Protein AF-A0A8C3JYB1-F1 (afdb_monomer)

InterPro domains:
  IPR001045 Spermidine/spermine synthases [MF_00198] (22-313)
  IPR001045 Spermidine/spermine synthases [PTHR11558] (110-314)
  IPR001045 Spermidine/spermine synthases [TIGR00417] (109-307)
  IPR029063 S-adenosyl-L-methionine-dependent methyltransferase superfamily [G3DSA:3.40.50.150] (96-315)
  IPR029063 S-adenosyl-L-methionine-dependent methyltransferase superfamily [SSF53335] (107-313)
  IPR030373 Polyamine biosynthesis domain, conserved site [PS01330] (111-124)
  IPR030374 Polyamine biosynthesis domain [PS51006] (111-267)

Radius of gyration: 25.85 Å; Cα contacts (8 Å, |Δi|>4): 447; chains: 1; bounding box: 73×75×60 Å

pLDDT: mean 72.51, std 28.49, range [23.03, 98.44]

Mean predicted aligned error: 14.75 Å

Solvent-accessible surface area (backbone atoms only — not comparable to full-atom values): 19448 Å² total; per-residue (Å²): 138,87,93,81,90,89,84,78,78,79,55,50,68,27,39,61,55,37,63,50,53,56,60,52,64,58,79,80,61,62,88,85,68,70,73,76,80,82,77,91,81,86,82,89,80,90,83,86,91,85,86,89,80,90,86,84,81,92,82,81,89,81,86,86,85,89,85,89,87,88,88,87,82,90,77,87,88,84,82,81,88,76,91,78,88,83,79,92,73,91,82,79,78,79,78,76,76,79,80,72,84,63,94,81,62,89,77,68,43,26,36,37,33,31,37,43,44,47,17,40,47,51,41,50,45,66,70,37,87,59,51,61,38,32,40,33,25,21,64,51,64,64,49,36,55,51,16,52,72,77,35,48,90,28,22,55,27,75,74,41,92,41,60,47,83,42,79,36,57,45,73,65,53,37,73,78,39,63,53,65,24,43,30,41,34,39,45,61,69,68,77,53,78,92,33,38,61,73,73,37,68,71,42,53,53,35,50,60,47,19,27,27,82,67,12,36,41,36,28,66,39,52,28,72,92,80,39,46,67,60,45,41,53,49,52,47,54,44,51,78,75,24,75,29,71,50,62,34,46,51,74,37,78,89,41,75,93,31,27,40,25,30,39,35,38,24,54,30,72,82,63,54,86,58,55,65,90,67,71,61,51,72,65,53,33,57,76,69,65,54,89,70,52,47,52,65,52,52,36,52,27,53,66,59,60,69,72,54,44,53,63,60,67,82,100

Sequence (315 aa):
MGARRRSGWANGAAAARALAAEWAGRLRVPSQLRAPAPAGSGGGGGGGRGAGGRGRPGRGRDGARRGGADPGGLVPRDVPAVAGAGHVAAGGGAPAPPALPLPGDTRLPQVLIIGGGDGGVLREVVKHPTVESVVQCEIDEDVIQVSKKYLPGMAVGYSSAKLTLHVGDGFEFMKQNQEAFDVIITDSSDPMGPAESLFKESYYQLMKTALREDGILCCQGECQWLHLDLIKEMRQFCKSLFPVVEYAYCTIPTYPSGQIGFMLCSKNPNTNFREPVQQLSQQQVEERSLKYYNSDIHRAAFILPEFARKALSDV

Structure (mmCIF, N/CA/C/O backbone):
data_AF-A0A8C3JYB1-F1
#
_entry.id   AF-A0A8C3JYB1-F1
#
loop_
_atom_site.group_PDB
_atom_site.id
_atom_site.type_symbol
_atom_site.label_atom_id
_atom_site.label_alt_id
_atom_site.label_comp_id
_atom_site.label_asym_id
_atom_site.label_entity_id
_atom_site.label_seq_id
_atom_site.pdbx_PDB_ins_code
_atom_site.Cartn_x
_atom_site.Cartn_y
_atom_site.Cartn_z
_atom_site.occupancy
_atom_site.B_iso_or_equiv
_atom_site.auth_seq_id
_atom_site.auth_comp_id
_atom_site.auth_asym_id
_atom_site.auth_atom_id
_atom_site.pdbx_PDB_model_num
ATOM 1 N N . MET A 1 1 ? 23.221 30.552 -10.877 1.00 33.62 1 MET A N 1
ATOM 2 C CA . MET A 1 1 ? 22.170 29.693 -11.475 1.00 33.62 1 MET A CA 1
ATOM 3 C C . MET A 1 1 ? 22.493 28.244 -11.136 1.00 33.62 1 MET A C 1
ATOM 5 O O . MET A 1 1 ? 23.623 27.856 -11.379 1.00 33.62 1 MET A O 1
ATOM 9 N N . GLY A 1 2 ? 21.551 27.469 -10.579 1.00 33.69 2 GLY A N 1
ATOM 10 C CA . GLY A 1 2 ? 21.681 26.000 -10.555 1.00 33.69 2 GLY A CA 1
ATOM 11 C C . GLY A 1 2 ? 21.628 25.265 -9.209 1.00 33.69 2 GLY A C 1
ATOM 12 O O . GLY A 1 2 ? 22.283 24.244 -9.081 1.00 33.69 2 GLY A O 1
ATOM 13 N N . ALA A 1 3 ? 20.831 25.711 -8.231 1.00 26.66 3 ALA A N 1
ATOM 14 C CA . ALA A 1 3 ? 20.466 24.903 -7.054 1.00 26.66 3 ALA A CA 1
ATOM 15 C C . ALA A 1 3 ? 18.938 24.729 -6.963 1.00 26.66 3 ALA A C 1
ATOM 17 O O . ALA A 1 3 ? 18.294 25.106 -5.993 1.00 26.66 3 ALA A O 1
ATOM 18 N N . ARG A 1 4 ? 18.324 24.221 -8.035 1.00 32.06 4 ARG A N 1
ATOM 19 C CA . ARG A 1 4 ? 16.938 23.727 -8.049 1.00 32.06 4 ARG A CA 1
ATOM 20 C C . ARG A 1 4 ? 16.893 22.589 -9.058 1.00 32.06 4 ARG A C 1
ATOM 22 O O . ARG A 1 4 ? 17.103 22.873 -10.230 1.00 32.06 4 ARG A O 1
ATOM 29 N N . ARG A 1 5 ? 16.671 21.351 -8.591 1.00 33.19 5 ARG A N 1
ATOM 30 C CA . ARG A 1 5 ? 16.216 20.135 -9.323 1.00 33.19 5 ARG A CA 1
ATOM 31 C C . ARG A 1 5 ? 16.891 18.855 -8.791 1.00 33.19 5 ARG A C 1
ATOM 33 O O . ARG A 1 5 ? 17.545 18.176 -9.562 1.00 33.19 5 ARG A O 1
ATOM 40 N N . ARG A 1 6 ? 16.733 18.479 -7.513 1.00 31.38 6 ARG A N 1
ATOM 41 C CA . ARG A 1 6 ? 17.000 17.089 -7.049 1.00 31.38 6 ARG A CA 1
ATOM 42 C C . ARG A 1 6 ? 16.152 16.694 -5.825 1.00 31.38 6 ARG A C 1
ATOM 44 O O . ARG A 1 6 ? 16.690 16.313 -4.801 1.00 31.38 6 ARG A O 1
ATOM 51 N N . SER A 1 7 ? 14.824 16.793 -5.913 1.00 28.91 7 SER A N 1
ATOM 52 C CA . SER A 1 7 ? 13.911 16.256 -4.874 1.00 28.91 7 SER A CA 1
ATOM 53 C C . SER A 1 7 ? 12.656 15.574 -5.446 1.00 28.91 7 SER A C 1
ATOM 55 O O . SER A 1 7 ? 11.641 15.435 -4.773 1.00 28.91 7 SER A O 1
ATOM 57 N N . GLY A 1 8 ? 12.692 15.159 -6.717 1.00 28.30 8 GLY A N 1
ATOM 58 C CA . GLY A 1 8 ? 11.519 14.626 -7.424 1.00 28.30 8 GLY A CA 1
ATOM 59 C C . GLY A 1 8 ? 11.294 13.112 -7.346 1.00 28.30 8 GLY A C 1
ATOM 60 O O . GLY A 1 8 ? 10.246 12.664 -7.796 1.00 28.30 8 GLY A O 1
ATOM 61 N N . TRP A 1 9 ? 12.239 12.331 -6.819 1.00 33.62 9 TRP A N 1
ATOM 62 C CA . TRP A 1 9 ? 12.396 10.930 -7.247 1.00 33.62 9 TRP A CA 1
ATOM 63 C C . TRP A 1 9 ? 11.933 9.872 -6.235 1.00 33.62 9 TRP A C 1
ATOM 65 O O . TRP A 1 9 ? 11.750 8.726 -6.617 1.00 33.62 9 TRP A O 1
ATOM 75 N N . ALA A 1 10 ? 11.616 10.259 -4.997 1.00 31.61 10 ALA A N 1
ATOM 76 C CA . ALA A 1 10 ? 11.035 9.361 -3.992 1.00 31.61 10 ALA A CA 1
ATOM 77 C C . ALA A 1 10 ? 9.484 9.364 -3.979 1.00 31.61 10 ALA A C 1
ATOM 79 O O . ALA A 1 10 ? 8.847 8.747 -3.136 1.00 31.61 10 ALA A O 1
ATOM 80 N N . ASN A 1 11 ? 8.841 10.055 -4.932 1.00 39.56 11 ASN A N 1
ATOM 81 C CA . ASN A 1 11 ? 7.384 10.248 -4.952 1.00 39.56 11 ASN A CA 1
ATOM 82 C C . ASN A 1 11 ? 6.586 9.136 -5.668 1.00 39.56 11 ASN A C 1
ATOM 84 O O . ASN A 1 11 ? 5.360 9.154 -5.596 1.00 39.56 11 ASN A O 1
ATOM 88 N N . GLY A 1 12 ? 7.240 8.200 -6.367 1.00 32.38 12 GLY A N 1
ATOM 89 C CA . GLY A 1 12 ? 6.559 7.180 -7.182 1.00 32.38 12 GLY A CA 1
ATOM 90 C C . GLY A 1 12 ? 5.905 6.058 -6.366 1.00 32.38 12 GLY A C 1
ATOM 91 O O . GLY A 1 12 ? 4.750 5.718 -6.611 1.00 32.38 12 GLY A O 1
ATOM 92 N N . ALA A 1 13 ? 6.601 5.538 -5.347 1.00 38.00 13 ALA A N 1
ATOM 93 C CA . ALA A 1 13 ? 6.085 4.457 -4.499 1.00 38.00 13 ALA A CA 1
ATOM 94 C C . ALA A 1 13 ? 4.906 4.928 -3.626 1.00 38.00 13 ALA A C 1
ATOM 96 O O . ALA A 1 13 ? 3.906 4.228 -3.494 1.00 38.00 13 ALA A O 1
ATOM 97 N N . ALA A 1 14 ? 4.956 6.169 -3.129 1.00 39.38 14 ALA A N 1
ATOM 98 C CA . ALA A 1 14 ? 3.857 6.785 -2.384 1.00 39.38 14 ALA A CA 1
ATOM 99 C C . ALA A 1 14 ? 2.587 6.988 -3.240 1.00 39.38 14 ALA A C 1
ATOM 101 O O . ALA A 1 14 ? 1.476 6.843 -2.740 1.00 39.38 14 ALA A O 1
ATOM 102 N N . ALA A 1 15 ? 2.738 7.269 -4.541 1.00 38.09 15 ALA A N 1
ATOM 103 C CA . ALA A 1 15 ? 1.618 7.474 -5.462 1.00 38.09 15 ALA A CA 1
ATOM 104 C C . ALA A 1 15 ? 0.884 6.167 -5.813 1.00 38.09 15 ALA A C 1
ATOM 106 O O . ALA A 1 15 ? -0.331 6.171 -5.970 1.00 38.09 15 ALA A O 1
ATOM 107 N N . ALA A 1 16 ? 1.600 5.044 -5.890 1.00 38.25 16 ALA A N 1
ATOM 108 C CA . ALA A 1 16 ? 0.972 3.731 -6.001 1.00 38.25 16 ALA A CA 1
ATOM 109 C C . ALA A 1 16 ? 0.408 3.252 -4.651 1.00 38.25 16 ALA A C 1
ATOM 111 O O . ALA A 1 16 ? -0.590 2.558 -4.611 1.00 38.25 16 ALA A O 1
ATOM 112 N N . ARG A 1 17 ? 0.942 3.695 -3.512 1.00 50.38 17 ARG A N 1
ATOM 113 C CA . ARG A 1 17 ? 0.339 3.408 -2.194 1.00 50.38 17 ARG A CA 1
ATOM 114 C C . ARG A 1 17 ? -0.918 4.243 -1.919 1.00 50.38 17 ARG A C 1
ATOM 116 O O . ARG A 1 17 ? -1.812 3.790 -1.207 1.00 50.38 17 ARG A O 1
ATOM 123 N N . ALA A 1 18 ? -1.067 5.388 -2.593 1.00 42.59 18 ALA A N 1
ATOM 124 C CA . ALA A 1 18 ? -2.336 6.111 -2.691 1.00 42.59 18 ALA A CA 1
ATOM 125 C C . ALA A 1 18 ? -3.447 5.290 -3.386 1.00 42.59 18 ALA A C 1
ATOM 127 O O . ALA A 1 18 ? -4.621 5.570 -3.141 1.00 42.59 18 ALA A O 1
ATOM 128 N N . LEU A 1 19 ? -3.100 4.221 -4.137 1.00 48.47 19 LEU A N 1
ATOM 129 C CA . LEU A 1 19 ? -4.065 3.236 -4.655 1.00 48.47 19 LEU A CA 1
ATOM 130 C C . LEU A 1 19 ? -4.937 2.665 -3.542 1.00 48.47 19 LEU A C 1
ATOM 132 O O . LEU A 1 19 ? -6.090 2.373 -3.810 1.00 48.47 19 LEU A O 1
ATOM 136 N N . ALA A 1 20 ? -4.411 2.504 -2.322 1.00 44.16 20 ALA A N 1
ATOM 137 C CA . ALA A 1 20 ? -5.160 1.986 -1.179 1.00 44.16 20 ALA A CA 1
ATOM 138 C C . ALA A 1 20 ? -5.981 3.080 -0.477 1.00 44.16 20 ALA A C 1
ATOM 140 O O . ALA A 1 20 ? -7.116 2.853 -0.064 1.00 44.16 20 ALA A O 1
ATOM 141 N N . ALA A 1 21 ? -5.441 4.299 -0.392 1.00 42.91 21 ALA A N 1
ATOM 142 C CA . ALA A 1 21 ? -6.103 5.425 0.267 1.00 42.91 21 ALA A CA 1
ATOM 143 C C . ALA A 1 21 ? -7.370 5.902 -0.472 1.00 42.91 21 ALA A C 1
ATOM 145 O O . ALA A 1 21 ? -8.292 6.420 0.161 1.00 42.91 21 ALA A O 1
ATOM 146 N N . GLU A 1 22 ? -7.468 5.708 -1.793 1.00 51.66 22 GLU A N 1
ATOM 147 C CA . GLU A 1 22 ? -8.699 6.020 -2.537 1.00 51.66 22 GLU A CA 1
ATOM 148 C C . GLU A 1 22 ? -9.902 5.153 -2.141 1.00 51.66 22 GLU A C 1
ATOM 150 O O . GLU A 1 22 ? -11.039 5.627 -2.186 1.00 51.66 22 GLU A O 1
ATOM 155 N N . TRP A 1 23 ? -9.690 3.925 -1.662 1.00 52.12 23 TRP A N 1
ATOM 156 C CA . TRP A 1 23 ? -10.792 3.030 -1.284 1.00 52.12 23 TRP A CA 1
ATOM 157 C C . TRP A 1 23 ? -11.419 3.375 0.066 1.00 52.12 23 TRP A C 1
ATOM 159 O O . TRP A 1 23 ? -12.590 3.060 0.287 1.00 52.12 23 TRP A O 1
ATOM 169 N N . ALA A 1 24 ? -10.711 4.119 0.925 1.00 39.97 24 ALA A N 1
ATOM 170 C CA . ALA A 1 24 ? -11.279 4.659 2.161 1.00 39.97 24 ALA A CA 1
ATOM 171 C C . ALA A 1 24 ? -12.471 5.608 1.898 1.00 39.97 24 ALA A C 1
A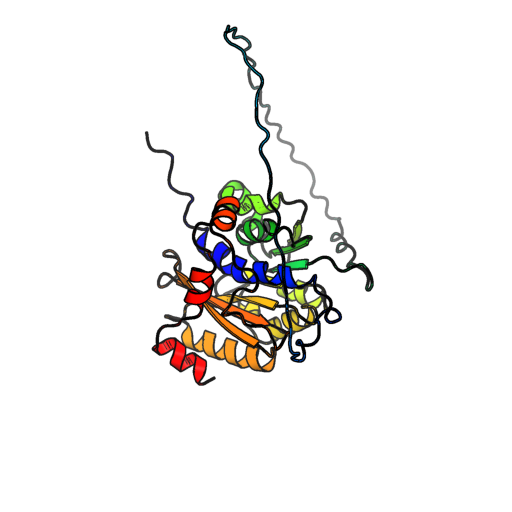TOM 173 O O . ALA A 1 24 ? -13.306 5.830 2.772 1.00 39.97 24 ALA A O 1
ATOM 174 N N . GLY A 1 25 ? -12.609 6.151 0.682 1.00 41.00 25 GLY A N 1
ATOM 175 C CA . GLY A 1 25 ? -13.746 6.997 0.307 1.00 41.00 25 GLY A CA 1
ATOM 176 C C . GLY A 1 25 ? -15.109 6.287 0.299 1.00 41.00 25 GLY A C 1
ATOM 177 O O . GLY A 1 25 ? -16.140 6.956 0.329 1.00 41.00 25 GLY A O 1
ATOM 178 N N . ARG A 1 26 ? -15.145 4.944 0.293 1.00 47.53 26 ARG A N 1
ATOM 179 C CA . ARG A 1 26 ? -16.388 4.149 0.214 1.00 47.53 26 ARG A CA 1
ATOM 180 C C . ARG A 1 26 ? -17.052 3.852 1.558 1.00 47.53 26 ARG A C 1
ATOM 182 O O . ARG A 1 26 ? -18.218 3.469 1.582 1.00 47.53 26 ARG A O 1
ATOM 189 N N . LEU A 1 27 ? -16.352 4.073 2.667 1.00 43.97 27 LEU A N 1
ATOM 190 C CA . LEU A 1 27 ? -16.782 3.654 4.010 1.00 43.97 27 LEU A CA 1
ATOM 191 C C . LEU A 1 27 ? -17.945 4.478 4.579 1.00 43.97 27 LEU A C 1
ATOM 193 O O . LEU A 1 27 ? -18.432 4.205 5.670 1.00 43.97 27 LEU A O 1
ATOM 197 N N . ARG A 1 28 ? -18.413 5.487 3.835 1.00 40.53 28 ARG A N 1
ATOM 198 C CA . ARG A 1 28 ? -19.562 6.324 4.200 1.00 40.53 28 ARG A CA 1
ATOM 199 C C . ARG A 1 28 ? -20.889 5.890 3.583 1.00 40.53 28 ARG A C 1
ATOM 201 O O . ARG A 1 28 ? -21.876 6.585 3.800 1.00 40.53 28 ARG A O 1
ATOM 208 N N . VAL A 1 29 ? -20.955 4.790 2.829 1.00 35.00 29 VAL A N 1
ATOM 209 C CA . VAL A 1 29 ? -22.245 4.280 2.340 1.00 35.00 29 VAL A CA 1
ATOM 210 C C . VAL A 1 29 ? -22.641 3.064 3.177 1.00 35.00 29 VAL A C 1
ATOM 212 O O . VAL A 1 29 ? -22.102 1.983 2.943 1.00 35.00 29 VAL A O 1
ATOM 215 N N . PRO A 1 30 ? -23.571 3.206 4.144 1.00 33.66 30 PRO A N 1
ATOM 216 C CA . PRO A 1 30 ? -24.160 2.063 4.822 1.00 33.66 30 PRO A CA 1
ATOM 217 C C . PRO A 1 30 ? -24.662 1.061 3.784 1.00 33.66 30 PRO A C 1
ATOM 219 O O . PRO A 1 30 ? -25.329 1.443 2.816 1.00 33.66 30 PRO A O 1
ATOM 222 N N . SER A 1 31 ? -24.413 -0.225 4.019 1.00 40.75 31 SER A N 1
ATOM 223 C CA . SER A 1 31 ? -24.968 -1.340 3.239 1.00 40.75 31 SER A CA 1
ATOM 224 C C . SER A 1 31 ? -26.498 -1.270 3.075 1.00 40.75 31 SER A C 1
ATOM 226 O O . SER A 1 31 ? -27.054 -1.884 2.169 1.00 40.75 31 SER A O 1
ATOM 228 N N . GLN A 1 32 ? -27.173 -0.455 3.892 1.00 34.59 32 GLN A N 1
ATOM 229 C CA . GLN A 1 32 ? -28.617 -0.227 3.900 1.00 34.59 32 GLN A CA 1
ATOM 230 C C . GLN A 1 32 ? -29.135 0.811 2.882 1.00 34.59 32 GLN A C 1
ATOM 232 O O . GLN A 1 32 ? -30.346 0.947 2.745 1.00 34.59 32 GLN A O 1
ATOM 237 N N . LEU A 1 33 ? -28.273 1.532 2.149 1.00 34.41 33 LEU A N 1
ATOM 238 C CA . LEU A 1 33 ? -28.698 2.563 1.177 1.00 34.41 33 LEU A CA 1
ATOM 239 C C . LEU A 1 33 ? -28.485 2.189 -0.300 1.00 34.41 33 LEU A C 1
ATOM 241 O O . LEU A 1 33 ? -28.613 3.042 -1.181 1.00 34.41 33 LEU A O 1
ATOM 245 N N . ARG A 1 34 ? -28.218 0.915 -0.623 1.00 38.59 34 ARG A N 1
ATOM 246 C CA . ARG A 1 34 ? -28.327 0.455 -2.016 1.00 38.59 34 ARG A CA 1
ATOM 247 C C . ARG A 1 34 ? -29.803 0.413 -2.410 1.00 38.59 34 ARG A C 1
ATOM 249 O O . ARG A 1 34 ? -30.522 -0.508 -2.034 1.00 38.59 34 ARG A O 1
ATOM 256 N N . ALA A 1 35 ? -30.245 1.413 -3.172 1.00 31.77 35 ALA A N 1
ATOM 257 C CA . ALA A 1 35 ? -31.538 1.370 -3.842 1.00 31.77 35 ALA A CA 1
ATOM 258 C C . ALA A 1 35 ? -31.640 0.072 -4.672 1.00 31.77 35 ALA A C 1
ATOM 260 O O . ALA A 1 35 ? -30.672 -0.274 -5.363 1.00 31.77 35 ALA A O 1
ATOM 261 N N . PRO A 1 36 ? -32.768 -0.660 -4.623 1.00 33.69 36 PRO A N 1
ATOM 262 C CA . PRO A 1 36 ? -32.979 -1.775 -5.532 1.00 33.69 36 PRO A CA 1
ATOM 263 C C . PRO A 1 36 ? -32.955 -1.254 -6.974 1.00 33.69 36 PRO A C 1
ATOM 265 O O . PRO A 1 36 ? -33.388 -0.133 -7.250 1.00 33.69 36 PRO A O 1
ATOM 268 N N . ALA A 1 37 ? -32.414 -2.065 -7.887 1.00 36.62 37 ALA A N 1
ATOM 269 C CA . ALA A 1 37 ? -32.395 -1.763 -9.315 1.00 36.62 37 ALA A CA 1
ATOM 270 C C . ALA A 1 37 ? -33.798 -1.330 -9.787 1.00 36.62 37 ALA A C 1
ATOM 272 O O . ALA A 1 37 ? -34.783 -1.959 -9.385 1.00 36.62 37 ALA A O 1
ATOM 273 N N . PRO A 1 38 ? -33.929 -0.274 -10.613 1.00 33.22 38 PRO A N 1
ATOM 274 C CA . PRO A 1 38 ? -35.240 0.177 -11.040 1.00 33.22 38 PRO A CA 1
ATOM 275 C C . PRO A 1 38 ? -35.899 -0.899 -11.907 1.00 33.22 38 PRO A C 1
ATOM 277 O O . PRO A 1 38 ? -35.394 -1.275 -12.966 1.00 33.22 38 PRO A O 1
ATOM 280 N N . ALA A 1 39 ? -37.047 -1.382 -11.434 1.00 34.91 39 ALA A N 1
ATOM 281 C CA . ALA A 1 39 ? -37.995 -2.127 -12.239 1.00 34.91 39 ALA A CA 1
ATOM 282 C C . ALA A 1 39 ? -38.504 -1.224 -13.373 1.00 34.91 39 ALA A C 1
ATOM 284 O O . ALA A 1 39 ? -38.865 -0.065 -13.156 1.00 34.91 39 ALA A O 1
ATOM 285 N N . GLY A 1 40 ? -38.507 -1.759 -14.592 1.00 35.91 40 GLY A N 1
ATOM 286 C CA . GLY A 1 40 ? -38.967 -1.051 -15.777 1.00 35.91 40 GLY A CA 1
ATOM 287 C C . GLY A 1 40 ? -40.433 -0.621 -15.687 1.00 35.91 40 GLY A C 1
ATOM 288 O O . GLY A 1 40 ? -41.316 -1.408 -15.361 1.00 35.91 40 GLY A O 1
ATOM 289 N N . SER A 1 41 ? -40.680 0.633 -16.044 1.00 32.81 41 SER A N 1
ATOM 290 C CA . SER A 1 41 ? -41.947 1.177 -16.548 1.00 32.81 41 SER A CA 1
ATOM 291 C C . SER A 1 41 ? -41.556 2.422 -17.365 1.00 32.81 41 SER A C 1
ATOM 293 O O . SER A 1 41 ? -40.628 3.129 -16.996 1.00 32.81 41 SER A O 1
ATOM 295 N N . GLY A 1 42 ? -42.068 2.726 -18.553 1.00 28.80 42 GLY A N 1
ATOM 296 C CA . GLY A 1 42 ? -43.361 2.393 -19.124 1.00 28.80 42 GLY A CA 1
ATOM 297 C C . GLY A 1 42 ? -44.191 3.674 -19.262 1.00 28.80 42 GLY A C 1
ATOM 298 O O . GLY A 1 42 ? -45.052 3.907 -18.433 1.00 28.80 42 GLY A O 1
ATOM 299 N N . GLY A 1 43 ? -43.941 4.461 -20.320 1.00 28.38 43 GLY A N 1
ATOM 300 C CA . GLY A 1 43 ? -44.966 5.258 -21.020 1.00 28.38 43 GLY A CA 1
ATOM 301 C C . G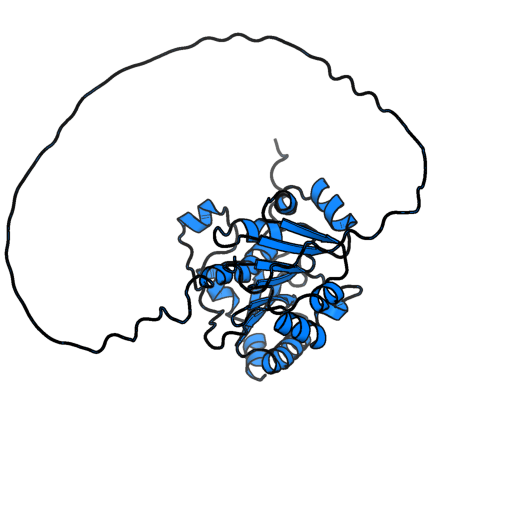LY A 1 43 ? -45.266 6.715 -20.603 1.00 28.38 43 GLY A C 1
ATOM 302 O O . GLY A 1 43 ? -45.638 6.980 -19.470 1.00 28.38 43 GLY A O 1
ATOM 303 N N . GLY A 1 44 ? -45.257 7.600 -21.621 1.00 28.70 44 GLY A N 1
ATOM 304 C CA . GLY A 1 44 ? -46.087 8.820 -21.774 1.00 28.70 44 GLY A CA 1
ATOM 305 C C . GLY A 1 44 ? -45.646 10.068 -20.990 1.00 28.70 44 GLY A C 1
ATOM 306 O O . GLY A 1 44 ? -45.277 9.970 -19.836 1.00 28.70 44 GLY A O 1
ATOM 307 N N . GLY A 1 45 ? -45.659 11.306 -21.493 1.00 27.95 45 GLY A N 1
ATOM 308 C CA . GLY A 1 45 ? -46.172 11.909 -22.726 1.00 27.95 45 GLY A CA 1
ATOM 309 C C . GLY A 1 45 ? -46.538 13.386 -22.450 1.00 27.95 45 GLY A C 1
ATOM 310 O O . GLY A 1 45 ? -47.171 13.657 -21.438 1.00 27.95 45 GLY A O 1
ATOM 311 N N . GLY A 1 46 ? -46.174 14.311 -23.357 1.00 28.89 46 GLY A N 1
ATOM 312 C CA . GLY A 1 46 ? -46.641 15.721 -23.434 1.00 28.89 46 GLY A CA 1
ATOM 313 C C . GLY A 1 46 ? -46.032 16.705 -22.412 1.00 28.89 46 GLY A C 1
ATOM 314 O O . GLY A 1 46 ? -45.748 16.329 -21.290 1.00 28.89 46 GLY A O 1
ATOM 315 N N . GLY A 1 47 ? -45.780 17.993 -22.670 1.00 28.16 47 GLY A N 1
ATOM 316 C CA . GLY A 1 47 ? -46.049 18.911 -23.783 1.00 28.16 47 GLY A CA 1
ATOM 317 C C . GLY A 1 47 ? -46.034 20.370 -23.254 1.00 28.16 47 GLY A C 1
ATOM 318 O O . GLY A 1 47 ? -46.438 20.595 -22.121 1.00 28.16 47 GLY A O 1
ATOM 319 N N . GLY A 1 48 ? -45.612 21.353 -24.072 1.00 29.75 48 GLY A N 1
ATOM 320 C CA . GLY A 1 48 ? -45.826 22.815 -23.870 1.00 29.75 48 GLY A CA 1
ATOM 321 C C . GLY A 1 48 ? -44.675 23.581 -23.179 1.00 29.75 48 GLY A C 1
ATOM 322 O O . GLY A 1 48 ? -44.341 23.281 -22.046 1.00 29.75 48 GLY A O 1
ATOM 323 N N . ARG A 1 49 ? -43.884 24.438 -23.856 1.00 30.47 49 ARG A N 1
ATOM 324 C CA . ARG A 1 49 ? -44.092 25.822 -24.387 1.00 30.47 49 ARG A CA 1
ATOM 325 C C . ARG A 1 49 ? -44.022 26.966 -23.346 1.00 30.47 49 ARG A C 1
ATOM 327 O O . ARG A 1 49 ? -44.778 26.971 -22.389 1.00 30.47 49 ARG A O 1
ATOM 334 N N . GLY A 1 50 ? -43.222 27.996 -23.679 1.00 30.98 50 GLY A N 1
ATOM 335 C CA . GLY A 1 50 ? -43.229 29.377 -23.134 1.00 30.98 50 GLY A CA 1
ATOM 336 C C . GLY A 1 50 ? -41.856 29.790 -22.566 1.00 30.98 50 GLY A C 1
ATOM 337 O O . GLY A 1 50 ? -41.450 29.228 -21.564 1.00 30.98 50 GLY A O 1
ATOM 338 N N . ALA A 1 51 ? -40.968 30.559 -23.215 1.00 30.69 51 ALA A N 1
ATOM 339 C CA . ALA A 1 51 ? -40.996 31.926 -23.776 1.00 30.69 51 ALA A CA 1
ATOM 340 C C . ALA A 1 51 ? -40.770 33.065 -22.747 1.00 30.69 51 ALA A C 1
ATOM 342 O O . ALA A 1 51 ? -41.568 33.249 -21.840 1.00 30.69 51 ALA A O 1
ATOM 343 N N . GLY A 1 52 ? -39.733 33.886 -23.007 1.00 29.61 52 GLY A N 1
ATOM 344 C CA . GLY A 1 52 ? -39.492 35.232 -22.441 1.00 29.61 52 GLY A CA 1
ATOM 345 C C . GLY A 1 52 ? -38.665 35.258 -21.144 1.00 29.61 52 GLY A C 1
ATOM 346 O O . GLY A 1 52 ? -38.850 34.421 -20.284 1.00 29.61 52 GLY A O 1
ATOM 347 N N . GLY A 1 53 ? -37.722 36.168 -20.893 1.00 30.33 53 GLY A N 1
ATOM 348 C CA . GLY A 1 53 ? -37.266 37.353 -21.605 1.00 30.33 53 GLY A CA 1
ATOM 349 C C . GLY A 1 53 ? -36.215 38.096 -20.754 1.00 30.33 53 GLY A C 1
ATOM 350 O O . GLY A 1 53 ? -36.324 38.160 -19.539 1.00 30.33 53 GLY A O 1
ATOM 351 N N . ARG A 1 54 ? -35.181 38.587 -21.447 1.00 32.09 54 ARG A N 1
ATOM 352 C CA . ARG A 1 54 ? -34.226 39.693 -21.194 1.00 32.09 54 ARG A CA 1
ATOM 353 C C . ARG A 1 54 ? -34.153 40.362 -19.803 1.00 32.09 54 ARG A C 1
ATOM 355 O O . ARG A 1 54 ? -35.137 40.886 -19.303 1.00 32.09 54 ARG A O 1
ATOM 362 N N . GLY A 1 55 ? -32.914 40.582 -19.342 1.00 30.45 55 GLY A N 1
ATOM 363 C CA . GLY A 1 55 ? -32.583 41.611 -18.344 1.00 30.45 55 GLY A CA 1
ATOM 364 C C . GLY A 1 55 ? -31.094 41.678 -17.963 1.00 30.45 55 GLY A C 1
ATOM 365 O O . GLY A 1 55 ? -30.661 41.049 -17.010 1.00 30.45 55 GLY A O 1
ATOM 366 N N . ARG A 1 56 ? -30.305 42.459 -18.706 1.00 32.34 56 ARG A N 1
ATOM 367 C CA . ARG A 1 56 ? -29.060 43.146 -18.269 1.00 32.34 56 ARG A CA 1
ATOM 368 C C . ARG A 1 56 ? -29.386 44.665 -18.259 1.00 32.34 56 ARG A C 1
ATOM 370 O O . ARG A 1 56 ? -30.424 44.987 -18.841 1.00 32.34 56 ARG A O 1
ATOM 377 N N . PRO A 1 57 ? -28.547 45.620 -17.778 1.00 45.84 57 PRO A N 1
ATOM 378 C CA . PRO A 1 57 ? -27.164 45.525 -17.269 1.00 45.84 57 PRO A CA 1
ATOM 379 C C . PRO A 1 57 ? -26.833 46.399 -16.019 1.00 45.84 57 PRO A C 1
ATOM 381 O O . PRO A 1 57 ? -27.552 47.320 -15.664 1.00 45.84 57 PRO A O 1
ATOM 384 N N . GLY A 1 58 ? -25.635 46.180 -15.458 1.00 30.47 58 GLY A N 1
ATOM 385 C CA . GLY A 1 58 ? -24.582 47.210 -15.351 1.00 30.47 58 GLY A CA 1
ATOM 386 C C . GLY A 1 58 ? -24.594 48.247 -14.211 1.00 30.47 58 GLY A C 1
ATOM 387 O O . GLY A 1 58 ? -25.546 48.994 -14.039 1.00 30.47 58 GLY A O 1
ATOM 388 N N . ARG A 1 59 ? -23.436 48.363 -13.543 1.00 34.88 59 ARG A N 1
ATOM 389 C CA . ARG A 1 59 ? -22.734 49.566 -13.013 1.00 34.88 59 ARG A CA 1
ATOM 390 C C . ARG A 1 59 ? -21.366 49.044 -12.527 1.00 34.88 59 ARG A C 1
ATOM 392 O O . ARG A 1 59 ? -21.339 47.998 -11.895 1.00 34.88 59 ARG A O 1
ATOM 399 N N . GLY A 1 60 ? -20.207 49.517 -12.992 1.00 31.33 60 GLY A N 1
ATOM 400 C CA . GLY A 1 60 ? -19.596 50.849 -12.821 1.00 31.33 60 GLY A CA 1
ATOM 401 C C . GLY A 1 60 ? -18.397 50.664 -11.864 1.00 31.33 60 GLY A C 1
ATOM 402 O O . GLY A 1 60 ? -18.622 50.153 -10.778 1.00 31.33 60 GLY A O 1
ATOM 403 N N . ARG A 1 61 ? -17.134 50.748 -12.334 1.00 32.31 61 ARG A N 1
ATOM 404 C CA . ARG A 1 61 ? -16.215 51.923 -12.234 1.00 32.31 61 ARG A CA 1
ATOM 405 C C . ARG A 1 61 ? -15.861 52.269 -10.770 1.00 32.31 61 ARG A C 1
ATOM 407 O O . ARG A 1 61 ? -16.757 52.273 -9.947 1.00 32.31 61 ARG A O 1
ATOM 414 N N . ASP A 1 62 ? -14.637 52.541 -10.315 1.00 33.03 62 ASP A N 1
ATOM 415 C CA . ASP A 1 62 ? -13.368 53.049 -10.868 1.00 33.03 62 ASP A CA 1
ATOM 416 C C . ASP A 1 62 ? -12.201 52.560 -9.961 1.00 33.03 62 ASP A C 1
ATOM 418 O O . ASP A 1 62 ? -12.444 52.072 -8.863 1.00 33.03 62 ASP A O 1
ATOM 422 N N . GLY A 1 63 ? -10.936 52.512 -10.403 1.00 30.45 63 GLY A N 1
ATOM 423 C CA . GLY A 1 63 ? -9.945 53.597 -10.225 1.00 30.45 63 GLY A CA 1
ATOM 424 C C . GLY A 1 63 ? -9.016 53.305 -9.022 1.00 30.45 63 GLY A C 1
ATOM 425 O O . GLY A 1 63 ? -9.478 53.247 -7.898 1.00 30.45 63 GLY A O 1
ATOM 426 N N . ALA A 1 64 ? -7.749 52.908 -9.181 1.00 31.06 64 ALA A N 1
ATOM 427 C CA . ALA A 1 64 ? -6.559 53.695 -9.540 1.00 31.06 64 ALA A CA 1
ATOM 428 C C . ALA A 1 64 ? -5.611 53.982 -8.339 1.00 31.06 64 ALA A C 1
ATOM 430 O O . ALA A 1 64 ? -5.942 54.748 -7.450 1.00 31.06 64 ALA A O 1
ATOM 431 N N . ARG A 1 65 ? -4.366 53.486 -8.486 1.00 30.67 65 ARG A N 1
ATOM 432 C CA . ARG A 1 65 ? -3.055 54.142 -8.224 1.00 30.67 65 ARG A CA 1
ATOM 433 C C . ARG A 1 65 ? -2.437 54.260 -6.809 1.00 30.67 65 ARG A C 1
ATOM 435 O O . ARG A 1 65 ? -2.969 54.946 -5.957 1.00 30.67 65 ARG A O 1
ATOM 442 N N . ARG A 1 66 ? -1.145 53.843 -6.800 1.00 30.42 66 ARG A N 1
ATOM 443 C CA . ARG A 1 66 ? 0.079 54.405 -6.146 1.00 30.42 66 ARG A CA 1
ATOM 444 C C . ARG A 1 66 ? 0.110 54.339 -4.608 1.00 30.42 66 ARG A C 1
ATOM 446 O O . ARG A 1 66 ? -0.903 54.549 -3.980 1.00 30.42 66 ARG A O 1
ATOM 453 N N . GLY A 1 67 ? 1.216 54.100 -3.907 1.00 27.50 67 GLY A N 1
ATOM 454 C CA . GLY A 1 67 ? 2.655 53.999 -4.175 1.00 27.50 67 GLY A CA 1
ATOM 455 C C . GLY A 1 67 ? 3.387 54.288 -2.843 1.00 27.50 67 GLY A C 1
ATOM 456 O O . GLY A 1 67 ? 2.756 54.805 -1.928 1.00 27.50 67 GLY A O 1
ATOM 457 N N . GLY A 1 68 ? 4.693 54.016 -2.746 1.00 27.78 68 GLY A N 1
ATOM 458 C CA . GLY A 1 68 ? 5.558 54.610 -1.708 1.00 27.78 68 GLY A CA 1
ATOM 459 C C . GLY A 1 68 ? 6.175 53.638 -0.698 1.00 27.78 68 GLY A C 1
ATOM 460 O O . GLY A 1 68 ? 5.490 52.803 -0.123 1.00 27.78 68 GLY A O 1
ATOM 461 N N . ALA A 1 69 ? 7.491 53.772 -0.540 1.00 30.23 69 ALA A N 1
ATOM 462 C CA . ALA A 1 69 ? 8.424 52.978 0.253 1.00 30.23 69 ALA A CA 1
ATOM 463 C C . ALA A 1 69 ? 8.587 53.502 1.693 1.00 30.23 69 ALA A C 1
ATOM 465 O O . ALA A 1 69 ? 8.303 54.672 1.923 1.00 30.23 69 ALA A O 1
ATOM 466 N N . ASP A 1 70 ? 9.150 52.683 2.592 1.00 33.09 70 ASP A N 1
ATOM 467 C CA . ASP A 1 70 ? 10.348 53.055 3.373 1.00 33.09 70 ASP A CA 1
ATOM 468 C C . ASP A 1 70 ? 11.005 51.806 4.022 1.00 33.09 70 ASP A C 1
ATOM 470 O O . ASP A 1 70 ? 10.282 50.855 4.343 1.00 33.09 70 ASP A O 1
ATOM 474 N N . PRO A 1 71 ? 12.343 51.750 4.203 1.00 42.69 71 PRO A N 1
ATOM 475 C CA . PRO A 1 71 ? 13.063 50.631 4.806 1.00 42.69 71 PRO A CA 1
ATOM 476 C C . PRO A 1 71 ? 13.613 50.959 6.208 1.00 42.69 71 PRO A C 1
ATOM 478 O O . PRO A 1 71 ? 13.935 52.100 6.524 1.00 42.69 71 PRO A O 1
ATOM 481 N N . GLY A 1 72 ? 13.846 49.939 7.036 1.00 28.16 72 GLY A N 1
ATOM 482 C CA . GLY A 1 72 ? 14.665 50.105 8.238 1.00 28.16 72 GLY A CA 1
ATOM 483 C C . GLY A 1 72 ? 14.604 48.929 9.208 1.00 28.16 72 GLY A C 1
ATOM 484 O O . GLY A 1 72 ? 13.536 48.382 9.455 1.00 28.16 72 GLY A O 1
ATOM 485 N N . GLY A 1 73 ? 15.758 48.580 9.787 1.00 28.30 73 GLY A N 1
ATOM 486 C CA . GLY A 1 73 ? 15.819 47.869 11.069 1.00 28.30 73 GLY A CA 1
ATOM 487 C C . GLY A 1 73 ? 16.585 46.550 11.068 1.00 28.30 73 GLY A C 1
ATOM 488 O O . GLY A 1 73 ? 15.995 45.477 11.053 1.00 28.30 73 GLY A O 1
ATOM 489 N N . LEU A 1 74 ? 17.912 46.649 11.132 1.00 28.98 74 LEU A N 1
ATOM 490 C CA . LEU A 1 74 ? 18.843 45.583 11.505 1.00 28.98 74 LEU A CA 1
ATOM 491 C C . LEU A 1 74 ? 18.564 45.076 12.932 1.00 28.98 74 LEU A C 1
ATOM 493 O O . LEU A 1 74 ? 18.464 45.883 13.852 1.00 28.98 74 LEU A O 1
ATOM 497 N N . VAL A 1 75 ? 18.546 43.753 13.129 1.00 32.53 75 VAL A N 1
ATOM 498 C CA . VAL A 1 75 ? 18.683 43.113 14.450 1.00 32.53 75 VAL A CA 1
ATOM 499 C C . VAL A 1 75 ? 19.705 41.972 14.327 1.00 32.53 75 VAL A C 1
ATOM 501 O O . VAL A 1 75 ? 19.503 41.079 13.497 1.00 32.53 75 VAL A O 1
ATOM 504 N N . PRO A 1 76 ? 20.814 41.978 15.091 1.00 35.66 76 PRO A N 1
ATOM 505 C CA . PRO A 1 76 ? 21.762 40.870 15.119 1.00 35.66 76 PRO A CA 1
ATOM 506 C C . PRO A 1 76 ? 21.200 39.645 15.847 1.00 35.66 76 PRO A C 1
ATOM 508 O O . PRO A 1 76 ? 20.475 39.753 16.834 1.00 35.66 76 PRO A O 1
ATOM 511 N N . ARG A 1 77 ? 21.575 38.470 15.339 1.00 29.78 77 ARG A N 1
ATOM 512 C CA . ARG A 1 77 ? 21.377 37.163 15.963 1.00 29.78 77 ARG A CA 1
ATOM 513 C C . ARG A 1 77 ? 22.531 36.904 16.928 1.00 29.78 77 ARG A C 1
ATOM 515 O O . ARG A 1 77 ? 23.642 36.688 16.456 1.00 29.78 77 ARG A O 1
ATOM 522 N N . ASP A 1 78 ? 22.239 36.831 18.220 1.00 27.73 78 ASP A N 1
ATOM 523 C CA . ASP A 1 78 ? 23.105 36.174 19.196 1.00 27.73 78 ASP A CA 1
ATOM 524 C C . ASP A 1 78 ? 22.511 34.809 19.548 1.00 27.73 78 ASP A C 1
ATOM 526 O O . ASP A 1 78 ? 21.372 34.685 19.998 1.00 27.73 78 ASP A O 1
ATOM 530 N N . VAL A 1 79 ? 23.304 33.773 19.290 1.00 29.36 79 VAL A N 1
ATOM 531 C CA . VAL A 1 79 ? 23.077 32.397 19.726 1.00 29.36 79 VAL A CA 1
ATOM 532 C C . VAL A 1 79 ? 24.075 32.135 20.849 1.00 29.36 79 VAL A C 1
ATOM 534 O O . VAL A 1 79 ? 25.274 32.126 20.569 1.00 29.36 79 VAL A O 1
ATOM 537 N N . PRO A 1 80 ? 23.645 31.855 22.087 1.00 27.77 80 PRO A N 1
ATOM 538 C CA . PRO A 1 80 ? 24.491 31.159 23.030 1.00 27.77 80 PRO A CA 1
ATOM 539 C C . PRO A 1 80 ? 24.179 29.665 22.976 1.00 27.77 80 PRO A C 1
ATOM 541 O O . PRO A 1 80 ? 23.070 29.212 23.259 1.00 27.77 80 PRO A O 1
ATOM 544 N N . ALA A 1 81 ? 25.208 28.899 22.628 1.00 26.25 81 ALA A N 1
ATOM 545 C CA . ALA A 1 81 ? 25.331 27.516 23.040 1.00 26.25 81 ALA A CA 1
ATOM 546 C C . ALA A 1 81 ? 25.380 27.459 24.575 1.00 26.25 81 ALA A C 1
ATOM 548 O O . ALA A 1 81 ? 26.163 28.178 25.194 1.00 26.25 81 ALA A O 1
ATOM 549 N N . VAL A 1 82 ? 24.587 26.576 25.180 1.00 28.20 82 VAL A N 1
ATOM 550 C CA . VAL A 1 82 ? 24.792 26.150 26.566 1.00 28.20 82 VAL A CA 1
ATOM 551 C C . VAL A 1 82 ? 24.851 24.633 26.580 1.00 28.20 82 VAL A C 1
ATOM 553 O O . VAL A 1 82 ? 23.879 23.939 26.287 1.00 28.20 82 VAL A O 1
ATOM 556 N N . ALA A 1 83 ? 26.046 24.146 26.895 1.00 24.20 83 ALA A N 1
ATOM 557 C CA . ALA A 1 83 ? 26.297 22.793 27.339 1.00 24.20 83 ALA A CA 1
ATOM 558 C C . ALA A 1 83 ? 25.643 22.580 28.711 1.00 24.20 83 ALA A C 1
ATOM 560 O O . ALA A 1 83 ? 25.778 23.411 29.606 1.00 24.20 83 ALA A O 1
ATOM 561 N N . GLY A 1 84 ? 24.979 21.442 28.878 1.00 24.70 84 GLY A N 1
ATOM 562 C CA . GLY A 1 84 ? 24.442 20.988 30.153 1.00 24.70 84 GLY A CA 1
ATOM 563 C C . GLY A 1 84 ? 24.431 19.470 30.175 1.00 24.70 84 GLY A C 1
ATOM 564 O O . GLY A 1 84 ? 23.454 18.844 29.784 1.00 24.70 84 GLY A O 1
ATOM 565 N N . ALA A 1 85 ? 25.554 18.886 30.587 1.00 25.30 85 ALA A N 1
ATOM 566 C CA . ALA A 1 85 ? 25.616 17.501 31.019 1.00 25.30 85 ALA A CA 1
ATOM 567 C C . ALA A 1 85 ? 24.807 17.349 32.315 1.00 25.30 85 ALA A C 1
ATOM 569 O O . ALA A 1 85 ? 24.957 18.161 33.228 1.00 25.30 85 ALA A O 1
ATOM 570 N N . GLY A 1 86 ? 23.995 16.297 32.425 1.00 23.03 86 GLY A N 1
ATOM 571 C CA . GLY A 1 86 ? 23.384 15.956 33.703 1.00 23.03 86 GLY A CA 1
ATOM 572 C C . GLY A 1 86 ? 22.252 14.942 33.626 1.00 23.03 86 GLY A C 1
ATOM 573 O O . GLY A 1 86 ? 21.153 15.272 33.209 1.00 23.03 86 GLY A O 1
ATOM 574 N N . HIS A 1 87 ? 22.536 13.763 34.176 1.00 26.12 87 HIS A N 1
ATOM 575 C CA . HIS A 1 87 ? 21.594 12.801 34.752 1.00 26.12 87 HIS A CA 1
ATOM 576 C C . HIS A 1 87 ? 20.778 11.898 33.818 1.00 26.12 87 HIS A C 1
ATOM 578 O O . HIS A 1 87 ? 19.683 12.202 33.359 1.00 26.12 87 HIS A O 1
ATOM 584 N N . VAL A 1 88 ? 21.306 10.677 33.699 1.00 29.86 88 VAL A N 1
ATOM 585 C CA . VAL A 1 88 ? 20.542 9.440 33.549 1.00 29.86 88 VAL A CA 1
ATOM 586 C C . VAL A 1 88 ? 19.573 9.328 34.731 1.00 29.86 88 VAL A C 1
ATOM 588 O O . VAL A 1 88 ? 20.002 9.161 35.871 1.00 29.86 88 VAL A O 1
ATOM 591 N N . ALA A 1 89 ? 18.275 9.401 34.451 1.00 27.20 89 ALA A N 1
ATOM 592 C CA . ALA A 1 89 ? 17.231 8.907 35.336 1.00 27.20 89 ALA A CA 1
ATOM 593 C C . ALA A 1 89 ? 16.561 7.720 34.638 1.00 27.20 89 ALA A C 1
ATOM 595 O O . ALA A 1 89 ? 15.797 7.874 33.688 1.00 27.20 89 ALA A O 1
ATOM 596 N N . ALA A 1 90 ? 16.903 6.519 35.099 1.00 32.84 90 ALA A N 1
ATOM 597 C CA . ALA A 1 90 ? 16.129 5.320 34.840 1.00 32.84 90 ALA A CA 1
ATOM 598 C C . ALA A 1 90 ? 14.795 5.440 35.594 1.00 32.84 90 ALA A C 1
ATOM 600 O O . ALA A 1 90 ? 14.792 5.600 36.813 1.00 32.84 90 ALA A O 1
ATOM 601 N N . GLY A 1 91 ? 13.676 5.379 34.871 1.00 30.27 91 GLY A N 1
ATOM 602 C CA . GLY A 1 91 ? 12.336 5.366 35.457 1.00 30.27 91 GLY A CA 1
ATOM 603 C C . GLY A 1 91 ? 11.331 6.186 34.656 1.00 30.27 91 GLY A C 1
ATOM 604 O O . GLY A 1 91 ? 11.168 7.378 34.888 1.00 30.27 91 GLY A O 1
ATOM 605 N N . GLY A 1 92 ? 10.618 5.535 33.743 1.00 25.55 92 GLY A N 1
ATOM 606 C CA . GLY A 1 92 ? 9.473 6.119 33.054 1.00 25.55 92 GLY A CA 1
ATOM 607 C C . GLY A 1 92 ? 8.768 5.031 32.267 1.00 25.55 92 GLY A C 1
ATOM 608 O O . GLY A 1 92 ? 9.302 4.561 31.269 1.00 25.55 92 GLY A O 1
ATOM 609 N N . GLY A 1 93 ? 7.627 4.566 32.779 1.00 26.53 93 GLY A N 1
ATOM 610 C CA . GLY A 1 93 ? 6.829 3.517 32.153 1.00 26.53 93 GLY A CA 1
ATOM 611 C C . GLY A 1 93 ? 6.506 3.849 30.700 1.00 26.53 93 GLY A C 1
ATOM 612 O O . GLY A 1 93 ? 6.348 5.017 30.342 1.00 26.53 93 GLY A O 1
ATOM 613 N N . ALA A 1 94 ? 6.412 2.805 29.876 1.00 30.03 94 ALA A N 1
ATOM 614 C CA . ALA A 1 94 ? 5.896 2.926 28.523 1.00 30.03 94 ALA A CA 1
ATOM 615 C C . ALA A 1 94 ? 4.597 3.756 28.552 1.00 30.03 94 ALA A C 1
ATOM 617 O O . ALA A 1 94 ? 3.743 3.495 29.410 1.00 30.03 94 ALA A O 1
ATOM 618 N N . PRO A 1 95 ? 4.439 4.765 27.678 1.00 29.45 95 PRO A N 1
ATOM 619 C CA . PRO A 1 95 ? 3.175 5.474 27.578 1.00 29.45 95 PRO A CA 1
ATOM 620 C C . PRO A 1 95 ? 2.078 4.443 27.300 1.00 29.45 95 PRO A C 1
ATOM 622 O O . PRO A 1 95 ? 2.221 3.596 26.416 1.00 29.45 95 PRO A O 1
ATOM 625 N N . ALA A 1 96 ? 1.008 4.481 28.096 1.00 31.19 96 ALA A N 1
ATOM 626 C CA . ALA A 1 96 ? -0.164 3.656 27.848 1.00 31.19 96 ALA A CA 1
ATOM 627 C C . ALA A 1 96 ? -0.634 3.895 26.401 1.00 31.19 96 ALA A C 1
ATOM 629 O O . ALA A 1 96 ? -0.620 5.049 25.955 1.00 31.19 96 ALA A O 1
ATOM 630 N N . PRO A 1 97 ? -1.029 2.845 25.657 1.00 34.34 97 PRO A N 1
ATOM 631 C CA . PRO A 1 97 ? -1.566 3.035 24.319 1.00 34.34 97 PRO A CA 1
ATOM 632 C C . PRO A 1 97 ? -2.743 4.023 24.395 1.00 34.34 97 PRO A C 1
ATOM 634 O O . PRO A 1 97 ? -3.523 3.956 25.353 1.00 34.34 97 PRO A O 1
ATOM 637 N N . PRO A 1 98 ? -2.875 4.960 23.436 1.00 37.84 98 PRO A N 1
ATOM 638 C CA . PRO A 1 98 ? -4.047 5.817 23.369 1.00 37.84 98 PRO A CA 1
ATOM 639 C C . PRO A 1 98 ? -5.286 4.921 23.367 1.00 37.84 98 PRO A C 1
ATOM 641 O O . PRO A 1 98 ? -5.312 3.889 22.694 1.00 37.84 98 PRO A O 1
ATOM 644 N N . ALA A 1 99 ? -6.273 5.284 24.188 1.00 38.31 99 ALA A N 1
ATOM 645 C CA . ALA A 1 99 ? -7.487 4.506 24.360 1.00 38.31 99 ALA A CA 1
ATOM 646 C C . ALA A 1 99 ? -8.099 4.193 22.986 1.00 38.31 99 ALA A C 1
ATOM 648 O O . ALA A 1 99 ? -8.450 5.102 22.232 1.00 38.31 99 ALA A O 1
ATOM 649 N N . LEU A 1 100 ? -8.182 2.898 22.668 1.00 44.09 100 LEU A N 1
ATOM 650 C CA . LEU A 1 100 ? -8.866 2.393 21.484 1.00 44.09 100 LEU A CA 1
ATOM 651 C C . LEU A 1 100 ? -10.293 2.967 21.461 1.00 44.09 100 LEU A C 1
ATOM 653 O O . LEU A 1 100 ? -10.951 2.975 22.508 1.00 44.09 100 LEU A O 1
ATOM 657 N N . PRO A 1 101 ? -10.794 3.446 20.309 1.00 35.81 101 PRO A N 1
ATOM 658 C CA . PRO A 1 101 ? -12.179 3.877 20.218 1.00 35.81 101 PRO A CA 1
ATOM 659 C C . PRO A 1 101 ? -13.093 2.700 20.574 1.00 35.81 101 PRO A C 1
ATOM 661 O O . PRO A 1 101 ? -12.960 1.596 20.042 1.00 35.81 101 PRO A O 1
ATOM 664 N N . LEU A 1 102 ? -13.992 2.943 21.527 1.00 34.88 102 LEU A N 1
ATOM 665 C CA . LEU A 1 102 ? -14.936 1.953 22.031 1.00 34.88 102 LEU A CA 1
ATOM 666 C C . LEU A 1 102 ? -15.895 1.490 20.915 1.00 34.88 102 LEU A C 1
ATOM 668 O O . LEU A 1 102 ? -16.207 2.269 20.006 1.00 34.88 102 LEU A O 1
ATOM 672 N N . PRO A 1 103 ? -16.422 0.253 20.983 1.00 33.28 103 PRO A N 1
ATOM 673 C CA . PRO A 1 103 ? -17.426 -0.217 20.037 1.00 33.28 103 PRO A CA 1
ATOM 674 C C . PRO A 1 103 ? -18.689 0.647 20.154 1.00 33.28 103 PRO A C 1
ATOM 676 O O .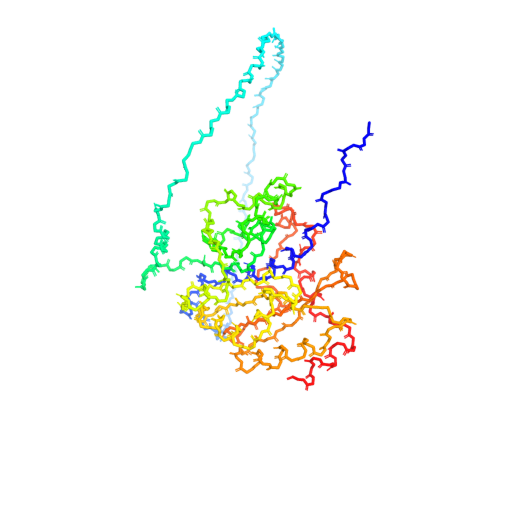 PRO A 1 103 ? -19.364 0.620 21.181 1.00 33.28 103 PRO A O 1
ATOM 679 N N . GLY A 1 104 ? -19.010 1.417 19.111 1.00 36.97 104 GLY A N 1
ATOM 680 C CA . GLY A 1 104 ? -20.265 2.174 19.025 1.00 36.97 104 GLY A CA 1
ATOM 681 C C . GLY A 1 104 ? -20.141 3.641 18.621 1.00 36.97 104 GLY A C 1
ATOM 682 O O . GLY A 1 104 ? -21.166 4.251 18.329 1.00 36.97 104 GLY A O 1
ATOM 683 N N . ASP A 1 105 ? -18.936 4.207 18.549 1.00 44.25 105 ASP A N 1
ATOM 684 C CA . ASP A 1 105 ? -18.784 5.566 18.022 1.00 44.25 105 ASP A CA 1
ATOM 685 C C . ASP A 1 105 ? -18.906 5.552 16.492 1.00 44.25 105 ASP A C 1
ATOM 687 O O . ASP A 1 105 ? -18.439 4.618 15.842 1.00 44.25 105 ASP A O 1
ATOM 691 N N . THR A 1 106 ? -19.570 6.541 15.899 1.00 40.59 106 THR A N 1
ATOM 692 C CA . THR A 1 106 ? -19.795 6.651 14.450 1.00 40.59 106 THR A CA 1
ATOM 693 C C . THR A 1 106 ? -18.453 6.616 13.712 1.00 40.59 106 THR A C 1
ATOM 695 O O . THR A 1 106 ? -17.724 7.603 13.680 1.00 40.59 106 THR A O 1
ATOM 698 N N . ARG A 1 107 ? -18.089 5.430 13.204 1.00 56.69 107 ARG A N 1
ATOM 699 C CA . ARG A 1 107 ? -16.691 5.027 12.989 1.00 56.69 107 ARG A CA 1
ATOM 700 C C . ARG A 1 107 ? -16.047 5.792 11.840 1.00 56.69 107 ARG A C 1
ATOM 702 O O . ARG A 1 107 ? -16.232 5.454 10.673 1.00 56.69 107 ARG A O 1
ATOM 709 N N . LEU A 1 108 ? -15.266 6.805 12.193 1.00 56.88 108 LEU A N 1
ATOM 710 C CA . LEU A 1 108 ? -14.461 7.578 11.256 1.00 56.88 108 LEU A CA 1
ATOM 711 C C . LEU A 1 108 ? -13.503 6.645 10.484 1.00 56.88 108 LEU A C 1
ATOM 713 O O . LEU A 1 108 ? -13.016 5.666 11.071 1.00 56.88 108 LEU A O 1
ATOM 717 N N . PRO A 1 109 ? -13.223 6.909 9.192 1.00 62.47 109 PRO A N 1
ATOM 718 C CA . PRO A 1 109 ? -12.280 6.105 8.425 1.00 62.47 109 PRO A CA 1
ATOM 719 C C . PRO A 1 109 ? -10.869 6.142 9.029 1.00 62.47 109 PRO A C 1
ATOM 721 O O . PRO A 1 109 ? -10.284 7.222 9.178 1.00 62.47 109 PRO A O 1
ATOM 724 N N . GLN A 1 110 ? -10.329 4.967 9.356 1.00 86.69 110 GLN A N 1
ATOM 725 C CA . GLN A 1 110 ? -9.014 4.778 9.967 1.00 86.69 110 GLN A CA 1
ATOM 726 C C . GLN A 1 110 ? -8.060 4.050 9.019 1.00 86.69 110 GLN A C 1
ATOM 728 O O . GLN A 1 110 ? -8.330 2.933 8.568 1.00 86.69 110 GLN A O 1
ATOM 733 N N . VAL A 1 111 ? -6.917 4.685 8.752 1.00 93.56 111 VAL A N 1
ATOM 734 C CA . VAL A 1 111 ? -5.822 4.110 7.962 1.00 93.56 111 VAL A CA 1
ATOM 735 C C . VAL A 1 111 ? -4.676 3.724 8.891 1.00 93.56 111 VAL A C 1
ATOM 737 O O . VAL A 1 111 ? -4.259 4.536 9.712 1.00 93.56 111 VAL A O 1
ATOM 740 N N . LEU A 1 112 ? -4.137 2.518 8.734 1.00 95.75 112 LEU A N 1
ATOM 741 C CA . LEU A 1 112 ? -2.888 2.094 9.363 1.00 95.75 112 LEU A CA 1
ATOM 742 C C . LEU A 1 112 ? -1.763 2.065 8.330 1.00 95.75 112 LEU A C 1
ATOM 744 O O . LEU A 1 112 ? -1.934 1.526 7.238 1.00 95.75 112 LEU A O 1
ATOM 748 N N . ILE A 1 113 ? -0.602 2.592 8.700 1.00 96.06 113 ILE A N 1
ATOM 749 C CA . ILE A 1 113 ? 0.654 2.453 7.967 1.00 96.06 113 ILE A CA 1
ATOM 750 C C . ILE A 1 113 ? 1.618 1.655 8.850 1.00 96.06 113 ILE A C 1
ATOM 752 O O . ILE A 1 113 ? 1.915 2.072 9.967 1.00 96.06 113 ILE A O 1
ATOM 756 N N . ILE A 1 114 ? 2.107 0.521 8.359 1.00 95.38 114 ILE A N 1
ATOM 757 C CA . ILE A 1 114 ? 3.214 -0.223 8.965 1.00 95.38 114 ILE A CA 1
ATOM 758 C C . ILE A 1 114 ? 4.490 0.103 8.186 1.00 95.38 114 ILE A C 1
ATOM 760 O O . ILE A 1 114 ? 4.504 -0.027 6.962 1.00 95.38 114 ILE A O 1
ATOM 764 N N . GLY A 1 115 ? 5.540 0.528 8.888 1.00 94.31 115 GLY A N 1
ATOM 765 C CA . GLY A 1 115 ? 6.767 1.062 8.297 1.00 94.31 115 GLY A CA 1
ATOM 766 C C . GLY A 1 115 ? 6.587 2.490 7.774 1.00 94.31 115 GLY A C 1
ATOM 767 O O . GLY A 1 115 ? 5.902 3.319 8.383 1.00 94.31 115 GLY A O 1
ATOM 768 N N . GLY A 1 116 ? 7.179 2.784 6.614 1.00 93.38 116 GLY A N 1
ATOM 769 C CA . GLY A 1 116 ? 7.062 4.088 5.952 1.00 93.38 116 GLY A CA 1
ATOM 770 C C . GLY A 1 116 ? 7.735 5.242 6.699 1.00 93.38 116 GLY A C 1
ATOM 771 O O . GLY A 1 116 ? 7.254 6.379 6.634 1.00 93.38 116 GLY A O 1
ATOM 772 N N . GLY A 1 117 ? 8.826 4.969 7.421 1.00 95.00 117 GLY A N 1
ATOM 773 C CA . GLY A 1 117 ? 9.550 5.931 8.253 1.00 95.00 117 GLY A CA 1
ATOM 774 C C . GLY A 1 117 ? 9.963 7.241 7.563 1.00 95.00 117 GLY A C 1
ATOM 775 O O . GLY A 1 117 ? 10.114 8.263 8.237 1.00 95.00 117 GLY A O 1
ATOM 776 N N . ASP A 1 118 ? 10.050 7.291 6.228 1.00 95.19 118 ASP A N 1
ATOM 777 C CA . ASP A 1 118 ? 10.300 8.537 5.490 1.00 95.19 118 ASP A CA 1
ATOM 778 C C . ASP A 1 118 ? 9.118 9.528 5.485 1.00 95.19 118 ASP A C 1
ATOM 780 O O . ASP A 1 118 ? 9.301 10.727 5.247 1.00 95.19 118 ASP A O 1
ATOM 784 N N . GLY A 1 119 ? 7.906 9.052 5.790 1.00 94.81 119 GLY A N 1
ATOM 785 C CA . GLY A 1 119 ? 6.675 9.842 5.857 1.00 94.81 119 GLY A CA 1
ATOM 786 C C . GLY A 1 119 ? 5.999 10.098 4.505 1.00 94.81 119 GLY A C 1
ATOM 787 O O . GLY A 1 119 ? 4.971 10.775 4.450 1.00 94.81 119 GLY A O 1
ATOM 788 N N . GLY A 1 120 ? 6.524 9.558 3.403 1.00 90.56 120 GLY A N 1
ATOM 789 C CA . GLY A 1 120 ? 5.992 9.737 2.056 1.00 90.56 120 GLY A CA 1
ATOM 790 C C . GLY A 1 120 ? 4.588 9.177 1.869 1.00 90.56 120 GLY A C 1
ATOM 791 O O . GLY A 1 120 ? 3.745 9.848 1.274 1.00 90.56 120 GLY A O 1
ATOM 792 N N . VAL A 1 121 ? 4.312 7.982 2.400 1.00 91.00 121 VAL A N 1
ATOM 793 C CA . VAL A 1 121 ? 2.961 7.392 2.377 1.00 91.00 121 VAL A CA 1
ATOM 794 C C . VAL A 1 121 ? 2.006 8.235 3.202 1.00 91.00 121 VAL A C 1
ATOM 796 O O . VAL A 1 121 ? 0.951 8.626 2.705 1.00 91.00 121 VAL A O 1
ATOM 799 N N . LEU A 1 122 ? 2.408 8.591 4.423 1.00 94.31 122 LEU A N 1
ATOM 800 C CA . LEU A 1 122 ? 1.615 9.433 5.309 1.00 94.31 122 LEU A CA 1
ATOM 801 C C . LEU A 1 122 ? 1.240 10.759 4.634 1.00 94.31 122 LEU A C 1
ATOM 803 O O . LEU A 1 122 ? 0.071 11.139 4.644 1.00 94.31 122 LEU A O 1
ATOM 807 N N . ARG A 1 123 ? 2.205 11.428 3.987 1.00 93.50 123 ARG A N 1
ATOM 808 C CA . ARG A 1 123 ? 1.988 12.669 3.227 1.00 93.50 123 ARG A CA 1
ATOM 809 C C . ARG A 1 123 ? 0.898 12.529 2.166 1.00 93.50 123 ARG A C 1
ATOM 811 O O . ARG A 1 123 ? 0.169 13.490 1.942 1.00 93.50 123 ARG A O 1
ATOM 818 N N . GLU A 1 124 ? 0.807 11.393 1.480 1.00 88.69 124 GLU A N 1
ATOM 819 C CA . GLU A 1 124 ? -0.227 11.174 0.463 1.00 88.69 124 GLU A CA 1
ATOM 820 C C . GLU A 1 124 ? -1.574 10.815 1.093 1.00 88.69 124 GLU A C 1
ATOM 822 O O . GLU A 1 124 ? -2.580 11.433 0.754 1.00 88.69 124 GLU A O 1
ATOM 827 N N . VAL A 1 125 ? -1.590 9.898 2.065 1.00 89.31 125 VAL A N 1
ATOM 828 C CA . VAL A 1 125 ? -2.811 9.442 2.749 1.00 89.31 125 VAL A CA 1
ATOM 829 C C . VAL A 1 125 ? -3.588 10.618 3.350 1.00 89.31 125 VAL A C 1
ATOM 831 O O . VAL A 1 125 ? -4.800 10.727 3.165 1.00 89.31 125 VAL A O 1
ATOM 834 N N . VAL A 1 126 ? -2.906 11.557 4.013 1.00 90.31 126 VAL A N 1
ATOM 835 C CA . VAL A 1 126 ? -3.576 12.676 4.704 1.00 90.31 126 VAL A CA 1
ATOM 836 C C . VAL A 1 126 ? -4.234 13.689 3.759 1.00 90.31 126 VAL A C 1
ATOM 838 O O . VAL A 1 126 ? -5.103 14.442 4.213 1.00 90.31 126 VAL A O 1
ATOM 841 N N . LYS A 1 127 ? -3.885 13.689 2.459 1.00 86.25 127 LYS A N 1
ATOM 842 C CA . LYS A 1 127 ? -4.529 14.530 1.428 1.00 86.25 127 LYS A CA 1
ATOM 843 C C . LYS A 1 127 ? -5.970 14.113 1.144 1.00 86.25 127 LYS A C 1
ATOM 845 O O . LYS A 1 127 ? -6.723 14.893 0.564 1.00 86.25 127 LYS A O 1
ATOM 850 N N . HIS A 1 128 ? -6.363 12.898 1.522 1.00 83.50 128 HIS A N 1
ATOM 851 C CA . HIS A 1 128 ? -7.718 12.414 1.306 1.00 83.50 128 HIS A CA 1
ATOM 852 C C . HIS A 1 128 ? -8.653 13.050 2.349 1.00 83.50 128 HIS A C 1
ATOM 854 O O . HIS A 1 128 ? -8.447 12.867 3.553 1.00 83.50 128 HIS A O 1
ATOM 860 N N . PRO A 1 129 ? -9.690 13.800 1.928 1.00 83.62 129 PRO A N 1
ATOM 861 C CA . PRO A 1 129 ? -10.596 14.467 2.863 1.00 83.62 129 PRO A CA 1
ATOM 862 C C . PRO A 1 129 ? -11.449 13.474 3.660 1.00 83.62 129 PRO A C 1
ATOM 864 O O . PRO A 1 129 ? -11.889 13.797 4.755 1.00 83.62 129 PRO A O 1
ATOM 867 N N . THR A 1 130 ? -11.655 12.267 3.128 1.00 82.69 130 THR A N 1
ATOM 868 C CA . THR A 1 130 ? -12.380 11.177 3.790 1.00 82.69 130 THR A CA 1
ATOM 869 C C . THR A 1 130 ? -11.553 10.465 4.857 1.00 82.69 130 THR A C 1
ATOM 871 O O . THR A 1 130 ? -12.125 9.740 5.658 1.00 82.69 130 THR A O 1
ATOM 874 N N . VAL A 1 131 ? -10.227 10.643 4.871 1.00 86.12 131 VAL A N 1
ATOM 875 C CA . VAL A 1 131 ? -9.356 10.089 5.913 1.00 86.12 131 VAL A CA 1
ATOM 876 C C . VAL A 1 131 ? -9.361 11.038 7.099 1.00 86.12 131 VAL A C 1
ATOM 878 O O . VAL A 1 131 ? -8.971 12.201 6.965 1.00 86.12 131 VAL A O 1
ATOM 881 N N . GLU A 1 132 ? -9.770 10.533 8.255 1.00 85.69 132 GLU A N 1
ATOM 882 C CA . GLU A 1 132 ? -9.936 11.330 9.473 1.00 85.69 132 GLU A CA 1
ATOM 883 C C . GLU A 1 132 ? -8.843 11.035 10.501 1.00 85.69 132 GLU A C 1
ATOM 885 O O . GLU A 1 132 ? -8.380 11.948 11.180 1.00 85.69 132 GLU A O 1
ATOM 890 N N . SER A 1 133 ? -8.359 9.791 10.545 1.00 92.44 133 SER A N 1
ATOM 891 C CA . SER A 1 133 ? -7.249 9.375 11.399 1.00 92.44 133 SER A CA 1
ATOM 892 C C . SER A 1 133 ? -6.305 8.438 10.649 1.00 92.44 133 SER A C 1
ATOM 894 O O . SER A 1 133 ? -6.733 7.582 9.868 1.00 92.44 133 SER A O 1
ATOM 896 N N . VAL A 1 134 ? -5.008 8.627 10.883 1.00 95.06 134 VAL A N 1
ATOM 897 C CA . VAL A 1 134 ? -3.936 7.768 10.391 1.00 95.06 134 VAL A CA 1
ATOM 898 C C . VAL A 1 134 ? -3.102 7.323 11.578 1.00 95.06 134 VAL A C 1
ATOM 900 O O . VAL A 1 134 ? -2.547 8.154 12.293 1.00 95.06 134 VAL A O 1
ATOM 903 N N . VAL A 1 135 ? -2.980 6.018 11.764 1.00 96.56 135 VAL A N 1
ATOM 904 C CA . VAL A 1 135 ? -2.016 5.427 12.685 1.00 96.56 135 VAL A CA 1
ATOM 905 C C . VAL A 1 135 ? -0.800 5.008 11.870 1.00 96.56 135 VAL A C 1
ATOM 907 O O . VAL A 1 135 ? -0.952 4.379 10.827 1.00 96.56 135 VAL A O 1
ATOM 910 N N . GLN A 1 136 ? 0.401 5.354 12.318 1.00 97.19 136 GLN A N 1
ATOM 911 C CA . GLN A 1 136 ? 1.639 4.851 11.727 1.00 97.19 136 GLN A CA 1
ATOM 912 C C . GLN A 1 136 ? 2.453 4.125 12.793 1.00 97.19 136 GLN A C 1
ATOM 914 O O . GLN A 1 136 ? 2.673 4.682 13.865 1.00 97.19 136 GLN A O 1
ATOM 919 N N . CYS A 1 137 ? 2.895 2.904 12.499 1.00 96.88 137 CYS A N 1
ATOM 920 C CA . CYS A 1 137 ? 3.790 2.123 13.344 1.00 96.88 137 CYS A CA 1
ATOM 921 C C . CYS A 1 137 ? 5.111 1.893 12.602 1.00 96.88 137 CYS A C 1
ATOM 923 O O . CYS A 1 137 ? 5.143 1.169 11.609 1.00 96.88 137 CYS A O 1
ATOM 925 N N . GLU A 1 138 ? 6.175 2.538 13.070 1.00 94.88 138 GLU A N 1
ATOM 926 C CA . GLU A 1 138 ? 7.529 2.462 12.509 1.00 94.88 138 GLU A CA 1
ATOM 927 C C . GLU A 1 138 ? 8.469 1.865 13.560 1.00 94.88 138 GLU A C 1
ATOM 929 O O . GLU A 1 138 ? 8.406 2.249 14.724 1.00 94.88 138 GLU A O 1
ATOM 934 N N . ILE A 1 139 ? 9.320 0.915 13.176 1.00 92.62 139 ILE A N 1
ATOM 935 C CA . ILE A 1 139 ? 10.173 0.193 14.128 1.00 92.62 139 ILE A CA 1
ATOM 936 C C . ILE A 1 139 ? 11.380 1.023 14.566 1.00 92.62 139 ILE A C 1
ATOM 938 O O . ILE A 1 139 ? 11.831 0.883 15.702 1.00 92.62 139 ILE A O 1
ATOM 942 N N . ASP A 1 140 ? 11.881 1.893 13.686 1.00 93.19 140 ASP A N 1
ATOM 943 C CA . ASP A 1 140 ? 13.127 2.625 13.881 1.00 93.19 140 ASP A CA 1
ATOM 944 C C . ASP A 1 140 ? 12.890 4.146 13.936 1.00 93.19 140 ASP A C 1
ATOM 946 O O . ASP A 1 140 ? 12.636 4.814 12.928 1.00 93.19 140 ASP A O 1
ATOM 950 N N . GLU A 1 141 ? 12.991 4.718 15.141 1.00 96.56 141 GLU A N 1
ATOM 951 C CA . GLU A 1 141 ? 12.858 6.164 15.343 1.00 96.56 141 GLU A CA 1
ATOM 952 C C . GLU A 1 141 ? 13.940 6.959 14.598 1.00 96.56 141 GLU A C 1
ATOM 954 O O . GLU A 1 141 ? 13.666 8.071 14.128 1.00 96.56 141 GLU A O 1
ATOM 959 N N . ASP A 1 142 ? 15.144 6.407 14.421 1.00 97.00 142 ASP A N 1
ATOM 960 C CA . ASP A 1 142 ? 16.225 7.122 13.749 1.00 97.00 142 ASP A CA 1
ATOM 961 C C . ASP A 1 142 ? 15.860 7.390 12.287 1.00 97.00 142 ASP A C 1
ATOM 963 O O . ASP A 1 142 ? 16.101 8.499 11.799 1.00 97.00 142 ASP A O 1
ATOM 967 N N . VAL A 1 143 ? 15.176 6.452 11.614 1.00 95.88 143 VAL A N 1
ATOM 968 C CA . VAL A 1 143 ? 14.646 6.637 10.248 1.00 95.88 143 VAL A CA 1
ATOM 969 C C . VAL A 1 143 ? 13.706 7.845 10.185 1.00 95.88 143 VAL A C 1
ATOM 971 O O . VAL A 1 143 ? 13.790 8.655 9.254 1.00 95.88 143 VAL A O 1
ATOM 974 N N . ILE A 1 144 ? 12.856 8.031 11.195 1.00 97.31 144 ILE A N 1
ATOM 975 C CA . ILE A 1 144 ? 11.938 9.173 11.286 1.00 97.31 144 ILE A CA 1
ATOM 976 C C . ILE A 1 144 ? 12.726 10.479 11.427 1.00 97.31 144 ILE A C 1
ATOM 978 O O . ILE A 1 144 ? 12.467 11.456 10.711 1.00 97.31 144 ILE A O 1
ATOM 982 N N . GLN A 1 145 ? 13.699 10.518 12.340 1.00 98.06 145 GLN A N 1
ATOM 983 C CA . GLN A 1 145 ? 14.470 11.729 12.631 1.00 98.06 145 GLN A CA 1
ATOM 984 C C . GLN A 1 145 ? 15.347 12.146 11.443 1.00 98.06 145 GLN A C 1
ATOM 986 O O . GLN A 1 145 ? 15.352 13.321 11.051 1.00 98.06 145 GLN A O 1
ATOM 991 N N . VAL A 1 146 ? 16.042 11.197 10.805 1.00 97.88 146 VAL A N 1
ATOM 992 C CA . VAL A 1 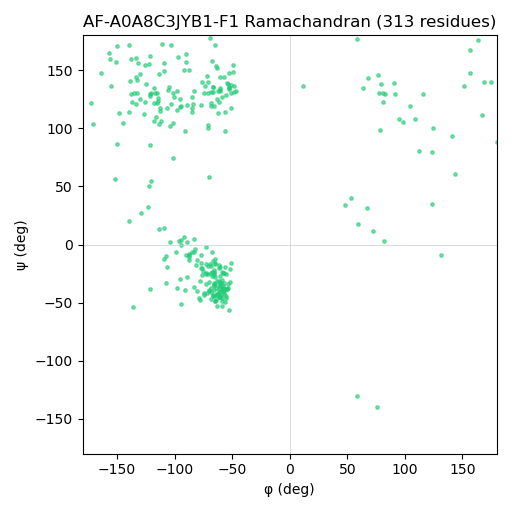146 ? 16.848 11.493 9.611 1.00 97.88 146 VAL A CA 1
ATOM 993 C C . VAL A 1 146 ? 15.968 11.920 8.441 1.00 97.88 146 VAL A C 1
ATOM 995 O O . VAL A 1 146 ? 16.345 12.830 7.703 1.00 97.88 146 VAL A O 1
ATOM 998 N N . SER A 1 147 ? 14.764 11.363 8.304 1.00 97.75 147 SER A N 1
ATOM 999 C CA . SER A 1 147 ? 13.828 11.750 7.245 1.00 97.75 147 SER A CA 1
ATOM 1000 C C . SER A 1 147 ? 13.283 13.160 7.445 1.00 97.75 147 SER A C 1
ATOM 1002 O O . SER A 1 147 ? 13.261 13.946 6.497 1.00 97.75 147 SER A O 1
ATOM 1004 N N . LYS A 1 148 ? 12.947 13.554 8.679 1.00 97.56 148 LYS A N 1
ATOM 1005 C CA . LYS A 1 148 ? 12.583 14.948 8.997 1.00 97.56 148 LYS A CA 1
ATOM 1006 C C . LYS A 1 148 ? 13.700 15.931 8.638 1.00 97.56 148 LYS A C 1
ATOM 1008 O O . LYS A 1 148 ? 13.421 17.021 8.140 1.00 97.56 148 LYS A O 1
ATOM 1013 N N . LYS A 1 149 ? 14.961 15.541 8.848 1.00 97.94 149 LYS A N 1
ATOM 1014 C CA . LYS A 1 149 ? 16.134 16.383 8.576 1.00 97.94 149 LYS A CA 1
ATOM 1015 C C . LYS A 1 149 ? 16.508 16.452 7.092 1.00 97.94 149 LYS A C 1
ATOM 1017 O O . LYS A 1 149 ? 16.767 17.540 6.580 1.00 97.94 149 LYS A O 1
ATOM 1022 N N . TYR A 1 150 ? 16.573 15.311 6.410 1.00 97.69 150 TYR A N 1
ATOM 1023 C CA . TYR A 1 150 ? 17.152 15.192 5.066 1.00 97.69 150 TYR A CA 1
ATOM 1024 C C . TYR A 1 150 ? 16.109 15.003 3.955 1.00 97.69 150 TYR A C 1
ATOM 1026 O O . TYR A 1 150 ? 16.395 15.310 2.797 1.00 97.69 150 TYR A O 1
ATOM 1034 N N . LEU A 1 151 ? 14.889 14.574 4.291 1.00 96.00 151 LEU A N 1
ATOM 1035 C CA . LEU A 1 151 ? 13.769 14.357 3.368 1.00 96.00 151 LEU A CA 1
ATOM 1036 C C . LEU A 1 151 ? 12.528 15.194 3.751 1.00 96.00 151 LEU A C 1
ATOM 1038 O O . LEU A 1 151 ? 11.414 14.665 3.774 1.00 96.00 151 LEU A O 1
ATOM 1042 N N . PRO A 1 152 ? 12.646 16.517 3.991 1.00 95.56 152 PRO A N 1
ATOM 1043 C CA . PRO A 1 152 ? 11.542 17.323 4.526 1.00 95.56 152 PRO A CA 1
ATOM 1044 C C . PRO A 1 152 ? 10.295 17.340 3.624 1.00 95.56 152 PRO A C 1
ATOM 1046 O O . PRO A 1 152 ? 9.178 17.482 4.107 1.00 95.56 152 PRO A O 1
ATOM 1049 N N . GLY A 1 153 ? 10.459 17.157 2.307 1.00 92.19 153 GLY A N 1
ATOM 1050 C CA . GLY A 1 153 ? 9.332 17.054 1.371 1.00 92.19 153 GLY A CA 1
ATOM 1051 C C . GLY A 1 153 ? 8.552 15.734 1.449 1.00 92.19 153 GLY A C 1
ATOM 1052 O O . GLY A 1 153 ? 7.440 15.659 0.925 1.00 92.19 153 GLY A O 1
ATOM 1053 N N . MET A 1 154 ? 9.119 14.693 2.061 1.00 89.44 154 MET A N 1
ATOM 1054 C CA . MET A 1 154 ? 8.433 13.431 2.369 1.00 89.44 154 MET A CA 1
ATOM 1055 C C . MET A 1 154 ? 7.888 13.476 3.793 1.00 89.44 154 MET A C 1
ATOM 1057 O O . MET A 1 154 ? 6.683 13.350 3.994 1.00 89.44 154 MET A O 1
ATOM 1061 N N . ALA A 1 155 ? 8.751 13.833 4.743 1.00 96.31 155 ALA A N 1
ATOM 1062 C CA . ALA A 1 155 ? 8.451 13.867 6.166 1.00 96.31 155 ALA A CA 1
ATOM 1063 C C . ALA A 1 155 ? 7.428 14.942 6.585 1.00 96.31 155 ALA A C 1
ATOM 1065 O O . ALA A 1 155 ? 6.992 14.949 7.733 1.00 96.31 155 ALA A O 1
ATOM 1066 N N . VAL A 1 156 ? 6.992 15.827 5.680 1.00 95.44 156 VAL A N 1
ATOM 1067 C CA . VAL A 1 156 ? 5.922 16.809 5.948 1.00 95.44 156 VAL A CA 1
ATOM 1068 C C . VAL A 1 156 ? 4.623 16.153 6.443 1.00 95.44 156 VAL A C 1
ATOM 1070 O O . VAL A 1 156 ? 3.860 16.783 7.172 1.00 95.44 156 VAL A O 1
ATOM 1073 N N . GLY A 1 157 ? 4.390 14.875 6.107 1.00 92.75 157 GLY A N 1
ATOM 1074 C CA . GLY A 1 157 ? 3.263 14.098 6.629 1.00 92.75 157 GLY A CA 1
ATOM 1075 C C . GLY A 1 157 ? 3.230 14.022 8.161 1.00 92.75 157 GLY A C 1
ATOM 1076 O O . GLY A 1 157 ? 2.144 14.063 8.738 1.00 92.75 157 GLY A O 1
ATOM 1077 N N . TYR A 1 158 ? 4.393 14.008 8.827 1.00 97.50 158 TYR A N 1
ATOM 1078 C CA . TYR A 1 158 ? 4.499 13.916 10.290 1.00 97.50 158 TYR A CA 1
ATOM 1079 C C . TYR A 1 158 ? 3.915 15.120 11.041 1.00 97.50 158 TYR A C 1
ATOM 1081 O O . TYR A 1 158 ? 3.686 15.032 12.242 1.00 97.50 158 TYR A O 1
ATOM 1089 N N . SER A 1 159 ? 3.672 16.243 10.361 1.00 96.62 159 SER A N 1
ATOM 1090 C CA . SER A 1 159 ? 3.031 17.428 10.948 1.00 96.62 159 SER A CA 1
ATOM 1091 C C . SER A 1 159 ? 1.500 17.409 10.839 1.00 96.62 159 SER A C 1
ATOM 1093 O O . SER A 1 159 ? 0.848 18.378 11.223 1.00 96.62 159 SER A O 1
ATOM 1095 N N . SER A 1 160 ? 0.909 16.343 10.290 1.00 96.38 160 SER A N 1
ATOM 1096 C CA . SER A 1 160 ? -0.542 16.211 10.161 1.00 96.38 160 SER A CA 1
ATOM 1097 C C . SER A 1 160 ? -1.212 15.991 11.517 1.00 96.38 160 SER A C 1
ATOM 1099 O O . SER A 1 160 ? -0.869 15.057 12.235 1.00 96.38 160 SER A O 1
ATOM 1101 N N . ALA A 1 161 ? -2.255 16.769 11.817 1.00 96.31 161 ALA A N 1
ATOM 1102 C CA . ALA A 1 161 ? -3.094 16.566 13.004 1.00 96.31 161 ALA A CA 1
ATOM 1103 C C . ALA A 1 161 ? -3.889 15.242 12.979 1.00 96.31 161 ALA A C 1
ATOM 1105 O O . ALA A 1 161 ? -4.451 14.849 13.994 1.00 96.31 161 ALA A O 1
ATOM 1106 N N . LYS A 1 162 ? -3.940 14.556 11.827 1.00 94.81 162 LYS A N 1
ATOM 1107 C CA . LYS A 1 162 ? -4.586 13.241 11.682 1.00 94.81 162 LYS A CA 1
ATOM 1108 C C . LYS A 1 162 ? -3.698 12.084 12.160 1.00 94.81 162 LYS A C 1
ATOM 1110 O O . LYS A 1 162 ? -4.193 10.965 12.248 1.00 94.81 162 LYS A O 1
ATOM 1115 N N . LEU A 1 163 ? -2.400 12.319 12.389 1.00 96.94 163 LEU A N 1
ATOM 1116 C CA . LEU A 1 163 ? -1.427 11.271 12.702 1.00 96.94 163 LEU A CA 1
ATOM 1117 C C . LEU A 1 163 ? -1.442 10.892 14.188 1.00 96.94 163 LEU A C 1
ATOM 1119 O O . LEU A 1 163 ? -1.278 11.746 15.054 1.00 96.94 163 LEU A O 1
ATOM 1123 N N . THR A 1 164 ? -1.487 9.590 14.459 1.00 97.25 164 THR A N 1
ATOM 1124 C CA . THR A 1 164 ? -1.002 8.972 15.700 1.00 97.25 164 THR A CA 1
ATOM 1125 C C . THR A 1 164 ? 0.213 8.104 15.372 1.00 97.25 164 THR A C 1
ATOM 1127 O O . THR A 1 164 ? 0.110 7.166 14.584 1.00 97.25 164 THR A O 1
ATOM 1130 N N . LEU A 1 165 ? 1.375 8.437 15.936 1.00 97.31 165 LEU A N 1
ATOM 1131 C CA . LEU A 1 165 ? 2.636 7.741 15.670 1.00 97.31 165 LEU A CA 1
ATOM 1132 C C . LEU A 1 165 ? 2.971 6.771 16.807 1.00 97.31 165 LEU A 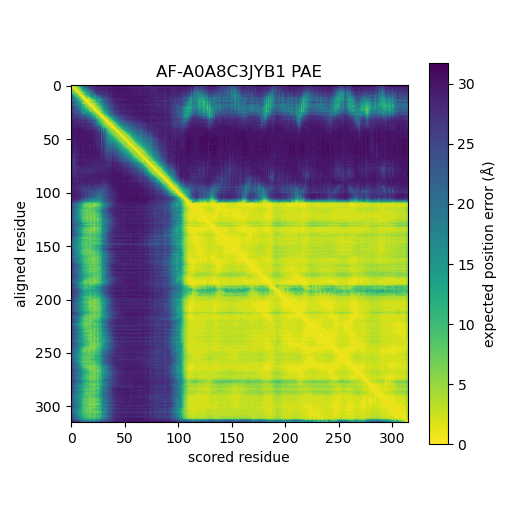C 1
ATOM 1134 O O . LEU A 1 165 ? 3.004 7.169 17.970 1.00 97.31 165 LEU A O 1
ATOM 1138 N N . HIS A 1 166 ? 3.284 5.532 16.450 1.00 97.44 166 HIS A N 1
ATOM 1139 C CA . HIS A 1 166 ? 3.821 4.503 17.329 1.00 97.44 166 HIS A CA 1
ATOM 1140 C C . HIS A 1 166 ? 5.218 4.109 16.856 1.00 97.44 166 HIS A C 1
ATOM 1142 O O . HIS A 1 166 ? 5.410 3.799 15.681 1.00 97.44 166 HIS A O 1
ATOM 1148 N N . VAL A 1 167 ? 6.180 4.096 17.776 1.00 97.44 167 VAL A N 1
ATOM 1149 C CA . VAL A 1 167 ? 7.508 3.531 17.520 1.00 97.44 167 VAL A CA 1
ATOM 1150 C C . VAL A 1 167 ? 7.537 2.114 18.087 1.00 97.44 167 VAL A C 1
ATOM 1152 O O . VAL A 1 167 ? 7.358 1.935 19.292 1.00 97.44 167 VAL A O 1
ATOM 1155 N N . GLY A 1 168 ? 7.700 1.108 17.230 1.00 93.94 168 GLY A N 1
ATOM 1156 C CA . GLY A 1 168 ? 7.699 -0.300 17.622 1.00 93.94 168 GLY A CA 1
ATOM 1157 C C . GLY A 1 168 ? 7.510 -1.270 16.456 1.00 93.94 168 GLY A C 1
ATOM 1158 O O . GLY A 1 168 ? 7.304 -0.869 15.313 1.00 93.94 168 GLY A O 1
ATOM 1159 N N . ASP A 1 169 ? 7.578 -2.567 16.758 1.00 91.12 169 ASP A N 1
ATOM 1160 C CA . ASP A 1 169 ? 7.396 -3.628 15.766 1.00 91.12 169 ASP A CA 1
ATOM 1161 C C . ASP A 1 169 ? 5.943 -3.678 15.269 1.00 91.12 169 ASP A C 1
ATOM 1163 O O . ASP A 1 169 ? 5.005 -3.947 16.029 1.00 91.12 169 ASP A O 1
ATOM 1167 N N . GLY A 1 170 ? 5.767 -3.467 13.964 1.00 90.44 170 GLY A N 1
ATOM 1168 C CA . GLY A 1 170 ? 4.474 -3.544 13.299 1.00 90.44 170 GLY A CA 1
ATOM 1169 C C . GLY A 1 170 ? 3.803 -4.913 13.422 1.00 90.44 170 GLY A C 1
ATOM 1170 O O . GLY A 1 170 ? 2.581 -4.973 13.519 1.00 90.44 170 GLY A O 1
ATOM 1171 N N . PHE A 1 171 ? 4.555 -6.016 13.468 1.00 90.00 171 PHE A N 1
ATOM 1172 C CA . PHE A 1 171 ? 3.991 -7.356 13.642 1.00 90.00 171 PHE A CA 1
ATOM 1173 C C . PHE A 1 171 ? 3.339 -7.515 15.024 1.00 90.00 171 PHE A C 1
ATOM 1175 O O . PHE A 1 171 ? 2.216 -8.014 15.128 1.00 90.00 171 PHE A O 1
ATOM 1182 N N . GLU A 1 172 ? 3.998 -7.048 16.088 1.00 91.88 172 GLU A N 1
ATOM 1183 C CA . GLU A 1 172 ? 3.435 -7.061 17.445 1.00 91.88 172 GLU A CA 1
ATOM 1184 C C . GLU A 1 172 ? 2.287 -6.060 17.596 1.00 91.88 172 GLU A C 1
ATOM 1186 O O . GLU A 1 172 ? 1.265 -6.385 18.204 1.00 91.88 172 GLU A O 1
ATOM 1191 N N . PHE A 1 173 ? 2.406 -4.875 16.988 1.00 93.62 173 PHE A N 1
ATOM 1192 C CA . PHE A 1 173 ? 1.330 -3.885 16.953 1.00 93.62 173 PHE A CA 1
ATOM 1193 C C . PHE A 1 173 ? 0.057 -4.464 16.324 1.00 93.62 173 PHE A C 1
ATOM 1195 O O . PHE A 1 173 ? -1.044 -4.300 16.850 1.00 93.62 173 PHE A O 1
ATOM 1202 N N . MET A 1 174 ? 0.195 -5.218 15.232 1.00 92.56 174 MET A N 1
ATOM 1203 C CA . MET A 1 174 ? -0.933 -5.849 14.551 1.00 92.56 174 MET A CA 1
ATOM 1204 C C . MET A 1 174 ? -1.710 -6.831 15.436 1.00 92.56 174 MET A C 1
ATOM 1206 O O . MET A 1 174 ? -2.931 -6.908 15.319 1.00 92.56 174 MET A O 1
ATOM 1210 N N . LYS A 1 175 ? -1.056 -7.536 16.370 1.00 92.19 175 LYS A N 1
ATOM 1211 C CA . LYS A 1 175 ? -1.738 -8.456 17.305 1.00 92.19 175 LYS A CA 1
ATOM 1212 C C . LYS A 1 175 ? -2.670 -7.743 18.285 1.00 92.19 175 LYS A C 1
ATOM 1214 O O . LYS A 1 175 ? -3.593 -8.360 18.811 1.00 92.19 175 LYS A O 1
ATOM 1219 N N . GLN A 1 176 ? -2.416 -6.465 18.553 1.00 91.69 176 GLN A N 1
ATOM 1220 C CA . GLN A 1 176 ? -3.163 -5.665 19.526 1.00 91.69 176 GLN A CA 1
ATOM 1221 C C . GLN A 1 176 ? -4.437 -5.049 18.931 1.00 91.69 176 GLN A C 1
ATOM 1223 O O . GLN A 1 176 ? -5.229 -4.461 19.661 1.00 91.69 176 GLN A O 1
ATOM 1228 N N . ASN A 1 177 ? -4.645 -5.180 17.617 1.00 90.88 177 ASN A N 1
ATOM 1229 C CA . ASN A 1 177 ? -5.715 -4.507 16.893 1.00 90.88 177 ASN A CA 1
ATOM 1230 C C . ASN A 1 177 ? -6.651 -5.519 16.222 1.00 90.88 177 ASN A C 1
ATOM 1232 O O . ASN A 1 177 ? -6.210 -6.412 15.501 1.00 90.88 177 ASN A O 1
ATOM 1236 N N . GLN A 1 178 ? -7.959 -5.355 16.425 1.00 92.75 178 GLN A N 1
ATOM 1237 C CA . GLN A 1 178 ? -9.001 -6.178 15.807 1.00 92.75 178 GLN A CA 1
ATOM 1238 C C . GLN A 1 178 ? -10.114 -5.268 15.293 1.00 92.75 178 GLN A C 1
ATOM 1240 O O . GLN A 1 178 ? -10.562 -4.389 16.025 1.00 92.75 178 GLN A O 1
ATOM 1245 N N . GLU A 1 179 ? -10.519 -5.449 14.034 1.00 91.94 179 GLU A N 1
ATOM 1246 C CA . GLU A 1 179 ? -11.575 -4.664 13.371 1.00 91.94 179 GLU A CA 1
ATOM 1247 C C . GLU A 1 179 ? -11.440 -3.136 13.543 1.00 91.94 179 GLU A C 1
ATOM 1249 O O . GLU A 1 179 ? -12.423 -2.391 13.624 1.00 91.94 179 GLU A O 1
ATOM 1254 N N . ALA A 1 180 ? -10.201 -2.652 13.588 1.00 91.69 180 ALA A N 1
ATOM 1255 C CA . ALA A 1 180 ? -9.875 -1.264 13.881 1.00 91.69 180 ALA A CA 1
ATOM 1256 C C . ALA A 1 180 ? -9.787 -0.417 12.607 1.00 91.69 180 ALA A C 1
ATOM 1258 O O . ALA A 1 180 ? -10.287 0.708 12.585 1.00 91.69 180 ALA A O 1
ATOM 1259 N N . PHE A 1 181 ? -9.229 -0.976 11.530 1.00 93.19 181 PHE A N 1
ATOM 1260 C CA . PHE A 1 181 ? -8.818 -0.210 10.354 1.00 93.19 181 PHE A CA 1
ATOM 1261 C C . PHE A 1 181 ? -9.645 -0.535 9.122 1.00 93.19 181 PHE A C 1
ATOM 1263 O O . PHE A 1 181 ? -10.056 -1.673 8.901 1.00 93.19 181 PHE A O 1
ATOM 1270 N N . ASP A 1 182 ? -9.847 0.466 8.277 1.00 90.56 182 ASP A N 1
ATOM 1271 C CA . ASP A 1 182 ? -10.490 0.273 6.985 1.00 90.56 182 ASP A CA 1
ATOM 1272 C C . ASP A 1 182 ? -9.472 0.072 5.858 1.00 90.56 182 ASP A C 1
ATOM 1274 O O . ASP A 1 182 ? -9.746 -0.620 4.877 1.00 90.56 182 ASP A O 1
ATOM 1278 N N . VAL A 1 183 ? -8.287 0.669 6.007 1.00 92.94 183 VAL A N 1
ATOM 1279 C CA . VAL A 1 183 ? -7.161 0.497 5.090 1.00 92.94 183 VAL A CA 1
ATOM 1280 C C . VAL A 1 183 ? -5.902 0.213 5.894 1.00 92.94 183 VAL A C 1
ATOM 1282 O O . VAL A 1 183 ? -5.581 0.957 6.819 1.00 92.94 183 VAL A O 1
ATOM 1285 N N . ILE A 1 184 ? -5.166 -0.827 5.513 1.00 96.00 184 ILE A N 1
ATOM 1286 C CA . ILE A 1 184 ? -3.816 -1.098 6.019 1.00 96.00 184 ILE A CA 1
ATOM 1287 C C . ILE A 1 184 ? -2.823 -0.980 4.863 1.00 96.00 184 ILE A C 1
ATOM 1289 O O . ILE A 1 184 ? -3.027 -1.558 3.796 1.00 96.00 184 ILE A O 1
ATOM 1293 N N . ILE A 1 185 ? -1.746 -0.228 5.066 1.00 95.50 185 ILE A N 1
ATOM 1294 C CA . ILE A 1 185 ? -0.639 -0.103 4.119 1.00 95.50 185 ILE A CA 1
ATOM 1295 C C . ILE A 1 185 ? 0.628 -0.619 4.791 1.00 95.50 185 ILE A C 1
ATOM 1297 O O . ILE A 1 185 ? 1.041 -0.070 5.809 1.00 95.50 185 ILE A O 1
ATOM 1301 N N . THR A 1 186 ? 1.269 -1.628 4.208 1.00 95.12 186 THR A N 1
ATOM 1302 C CA . THR A 1 186 ? 2.594 -2.084 4.654 1.00 95.12 186 THR A CA 1
ATOM 1303 C C . THR A 1 186 ? 3.648 -1.527 3.706 1.00 95.12 186 THR A C 1
ATOM 1305 O O . THR A 1 186 ? 3.790 -1.974 2.564 1.00 95.12 186 THR A O 1
ATOM 1308 N N . ASP A 1 187 ? 4.361 -0.512 4.183 1.00 90.38 187 ASP A N 1
ATOM 1309 C CA . ASP A 1 187 ? 5.488 0.136 3.522 1.00 90.38 187 ASP A CA 1
ATOM 1310 C C . ASP A 1 187 ? 6.798 -0.367 4.133 1.00 90.38 187 ASP A C 1
ATOM 1312 O O . ASP A 1 187 ? 7.444 0.309 4.937 1.00 90.38 187 ASP A O 1
ATOM 1316 N N . SER A 1 188 ? 7.142 -1.603 3.781 1.00 86.50 188 SER A N 1
ATOM 1317 C CA . SER A 1 188 ? 8.356 -2.271 4.231 1.00 86.50 188 SER A CA 1
ATOM 1318 C C . SER A 1 188 ? 9.479 -2.175 3.200 1.00 86.50 188 SER A C 1
ATOM 1320 O O . SER A 1 188 ? 9.252 -1.952 2.006 1.00 86.50 188 SER A O 1
ATOM 1322 N N . SER A 1 189 ? 10.702 -2.406 3.675 1.00 81.81 189 SER A N 1
ATOM 1323 C CA . SER A 1 189 ? 11.823 -2.819 2.831 1.00 81.81 189 SER A CA 1
ATOM 1324 C C . SER A 1 189 ? 11.631 -4.251 2.309 1.00 81.81 189 SER A C 1
ATOM 1326 O O . SER A 1 189 ? 10.665 -4.931 2.671 1.00 81.81 189 SER A O 1
ATOM 1328 N N . ASP A 1 190 ? 12.585 -4.702 1.496 1.00 77.81 190 ASP A N 1
ATOM 1329 C CA . ASP A 1 190 ? 12.723 -6.083 1.018 1.00 77.81 190 ASP A CA 1
ATOM 1330 C C . ASP A 1 190 ? 12.646 -7.101 2.184 1.00 77.81 190 ASP A C 1
ATOM 1332 O O . ASP A 1 190 ? 12.989 -6.731 3.316 1.00 77.81 190 ASP A O 1
ATOM 1336 N N . PRO A 1 191 ? 12.238 -8.370 1.944 1.00 79.50 191 PRO A N 1
ATOM 1337 C CA . PRO A 1 191 ? 12.009 -9.418 2.956 1.00 79.50 191 PRO A CA 1
ATOM 1338 C C . PRO A 1 191 ? 13.305 -9.937 3.607 1.00 79.50 191 PRO A C 1
ATOM 1340 O O . PRO A 1 191 ? 13.629 -11.120 3.566 1.00 79.50 191 PRO A O 1
ATOM 1343 N N . MET A 1 192 ? 14.065 -9.036 4.216 1.00 75.25 192 MET A N 1
ATOM 1344 C CA . MET A 1 192 ? 15.337 -9.280 4.874 1.00 75.25 192 MET A CA 1
ATOM 1345 C C . MET A 1 192 ? 15.336 -8.594 6.238 1.00 75.25 192 MET A C 1
ATOM 1347 O O . MET A 1 192 ? 14.806 -7.493 6.405 1.00 75.25 192 MET A O 1
ATOM 1351 N N . GLY A 1 193 ? 15.966 -9.234 7.224 1.00 82.81 193 GLY A N 1
ATOM 1352 C CA . GLY A 1 193 ? 16.087 -8.671 8.566 1.00 82.81 193 GLY A CA 1
ATOM 1353 C C . GLY A 1 193 ? 14.712 -8.382 9.195 1.00 82.81 193 GLY A C 1
ATOM 1354 O O . GLY A 1 193 ? 13.852 -9.263 9.170 1.00 82.81 193 GLY A O 1
ATOM 1355 N N . PRO A 1 194 ? 14.469 -7.174 9.743 1.00 72.69 194 PRO A N 1
ATOM 1356 C CA . PRO A 1 194 ? 13.220 -6.848 10.442 1.00 72.69 194 PRO A CA 1
ATOM 1357 C C . PRO A 1 194 ? 11.942 -7.003 9.603 1.00 72.69 194 PRO A C 1
ATOM 1359 O O . PRO A 1 194 ? 10.869 -7.198 10.165 1.00 72.69 194 PRO A O 1
ATOM 1362 N N . ALA A 1 195 ? 12.038 -6.929 8.271 1.00 77.81 195 ALA A N 1
ATOM 1363 C CA . ALA A 1 195 ? 10.881 -6.990 7.381 1.00 77.81 195 ALA A CA 1
ATOM 1364 C C . ALA A 1 195 ? 10.472 -8.420 6.984 1.00 77.81 195 ALA A C 1
ATOM 1366 O O . ALA A 1 195 ? 9.389 -8.598 6.437 1.00 77.81 195 ALA A O 1
ATOM 1367 N N . GLU A 1 196 ? 11.278 -9.451 7.268 1.00 81.31 196 GLU A N 1
ATOM 1368 C CA . GLU A 1 196 ? 11.013 -10.836 6.833 1.00 81.31 196 GLU A CA 1
ATOM 1369 C C . GLU A 1 196 ? 9.653 -11.366 7.331 1.00 81.31 196 GLU A C 1
ATOM 1371 O O . GLU A 1 196 ? 8.948 -12.093 6.628 1.00 81.31 196 GLU A O 1
ATOM 1376 N N . SER A 1 197 ? 9.248 -10.982 8.545 1.00 85.31 197 SER A N 1
ATOM 1377 C C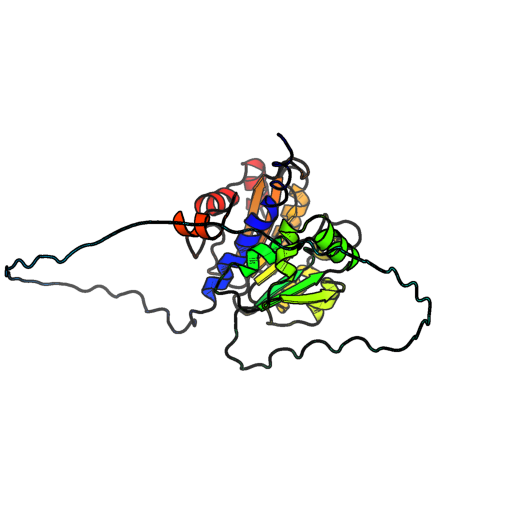A . SER A 1 197 ? 7.966 -11.384 9.134 1.00 85.31 197 SER A CA 1
ATOM 1378 C C . SER A 1 197 ? 6.756 -10.820 8.377 1.00 85.31 197 SER A C 1
ATOM 1380 O O . SER A 1 197 ? 5.701 -11.455 8.374 1.00 85.31 197 SER A O 1
ATOM 1382 N N . LEU A 1 198 ? 6.911 -9.680 7.693 1.00 85.88 198 LEU A N 1
ATOM 1383 C CA . LEU A 1 198 ? 5.836 -8.945 7.018 1.00 85.88 198 LEU A CA 1
ATOM 1384 C C . LEU A 1 198 ? 5.403 -9.584 5.685 1.00 85.88 198 LEU A C 1
ATOM 1386 O O . LEU A 1 198 ? 4.381 -9.204 5.118 1.00 85.88 198 LEU A O 1
ATOM 1390 N N . PHE A 1 199 ? 6.142 -10.584 5.198 1.00 89.81 199 PHE A N 1
ATOM 1391 C CA . PHE A 1 199 ? 5.844 -11.302 3.950 1.00 89.81 199 PHE A CA 1
ATOM 1392 C C . PHE A 1 199 ? 5.237 -12.696 4.182 1.00 89.81 199 PHE A C 1
ATOM 1394 O O . PHE A 1 199 ? 4.957 -13.414 3.224 1.00 89.81 199 PHE A O 1
ATOM 1401 N N . LYS A 1 200 ? 5.004 -13.087 5.443 1.00 92.62 200 LYS A N 1
ATOM 1402 C CA . LYS A 1 200 ? 4.492 -14.417 5.819 1.00 92.62 200 LYS A CA 1
ATOM 1403 C C . LYS A 1 200 ? 2.964 -14.433 5.913 1.00 92.62 200 LYS A C 1
ATOM 1405 O O . LYS A 1 200 ? 2.347 -13.445 6.313 1.00 92.62 200 LYS A O 1
ATOM 1410 N N . GLU A 1 201 ? 2.350 -15.588 5.645 1.00 96.69 201 GLU A N 1
ATOM 1411 C CA . GLU A 1 201 ? 0.894 -15.793 5.765 1.00 96.69 201 GLU A CA 1
ATOM 1412 C C . GLU A 1 201 ? 0.356 -15.392 7.150 1.00 96.69 201 GLU A C 1
ATOM 1414 O O . GLU A 1 201 ? -0.705 -14.776 7.259 1.00 96.69 201 GLU A O 1
ATOM 1419 N N . SER A 1 202 ? 1.122 -15.655 8.215 1.00 96.38 202 SER A N 1
ATOM 1420 C CA . SER A 1 202 ? 0.761 -15.279 9.586 1.00 96.38 202 SER A CA 1
ATOM 1421 C C . SER A 1 202 ? 0.545 -13.772 9.755 1.00 96.38 202 SER A C 1
ATOM 1423 O O . SER A 1 202 ? -0.388 -13.367 10.446 1.00 96.38 202 SER A O 1
ATOM 1425 N N . TYR A 1 203 ? 1.341 -12.933 9.089 1.00 96.12 203 TYR A N 1
ATOM 1426 C CA . TYR A 1 203 ? 1.158 -11.483 9.110 1.00 96.12 203 TYR A CA 1
ATOM 1427 C C . TYR A 1 203 ? -0.095 -11.054 8.336 1.00 96.12 203 TYR A C 1
ATOM 1429 O O . TYR A 1 203 ? -0.864 -10.218 8.810 1.00 96.12 203 TYR A O 1
ATOM 1437 N N . TYR A 1 204 ? -0.377 -11.682 7.191 1.00 97.75 204 TYR A N 1
ATOM 1438 C CA . TYR A 1 204 ? -1.607 -11.423 6.434 1.00 97.75 204 TYR A CA 1
ATOM 1439 C C . TYR A 1 204 ? -2.868 -11.856 7.187 1.00 97.75 204 TYR A C 1
ATOM 1441 O O . TYR A 1 204 ? -3.898 -11.181 7.102 1.00 97.75 204 TYR A O 1
ATOM 1449 N N . GLN A 1 205 ? -2.789 -12.918 7.989 1.00 98.19 205 GLN A N 1
ATOM 1450 C CA . GLN A 1 205 ? -3.861 -13.308 8.900 1.00 98.19 205 GLN A CA 1
ATOM 1451 C C . GLN A 1 205 ? -4.082 -12.258 10.002 1.00 98.19 205 GLN A C 1
ATOM 1453 O O . GLN A 1 205 ? -5.234 -11.956 10.319 1.00 98.19 205 GLN A O 1
ATOM 1458 N N . LEU A 1 206 ? -3.018 -11.653 10.546 1.00 97.69 206 LEU A N 1
ATOM 1459 C CA . LEU A 1 206 ? -3.146 -10.527 11.481 1.00 97.69 206 LEU A CA 1
ATOM 1460 C C . LEU A 1 206 ? -3.786 -9.305 10.805 1.00 97.69 206 LEU A C 1
ATOM 1462 O O . LEU A 1 206 ? -4.700 -8.707 11.370 1.00 97.69 206 LEU A O 1
ATOM 1466 N N . MET A 1 207 ? -3.384 -8.975 9.571 1.00 97.50 207 MET A N 1
ATOM 1467 C CA . MET A 1 207 ? -4.020 -7.906 8.787 1.00 97.50 207 MET A CA 1
ATOM 1468 C C . MET A 1 207 ? -5.504 -8.162 8.550 1.00 97.50 207 MET A C 1
ATOM 1470 O O . MET A 1 207 ? -6.317 -7.266 8.762 1.00 97.50 207 MET A O 1
ATOM 1474 N N . LYS A 1 208 ? -5.890 -9.391 8.199 1.00 98.00 208 LYS A N 1
ATOM 1475 C CA . LYS A 1 208 ? -7.300 -9.771 8.044 1.00 98.00 208 LYS A CA 1
ATOM 1476 C C . LYS A 1 208 ? -8.119 -9.535 9.320 1.00 98.00 208 LYS A C 1
ATOM 1478 O O . LYS A 1 208 ? -9.270 -9.101 9.223 1.00 98.00 208 LYS A O 1
ATOM 1483 N N . THR A 1 209 ? -7.541 -9.824 10.486 1.00 97.56 209 THR A N 1
ATOM 1484 C CA . THR A 1 209 ? -8.182 -9.624 11.794 1.00 97.56 209 THR A CA 1
ATOM 1485 C C . THR A 1 209 ? -8.277 -8.143 12.167 1.00 97.56 209 THR A C 1
ATOM 1487 O O . THR A 1 209 ? -9.315 -7.700 12.649 1.00 97.56 209 THR A O 1
ATOM 1490 N N . ALA A 1 210 ? -7.229 -7.355 11.921 1.00 96.38 210 ALA A N 1
ATOM 1491 C CA . ALA A 1 210 ? -7.222 -5.926 12.234 1.00 96.38 210 ALA A CA 1
ATOM 1492 C C . ALA A 1 210 ? -8.096 -5.087 11.284 1.00 96.38 210 ALA A C 1
ATOM 1494 O O . ALA A 1 210 ? -8.555 -4.008 11.666 1.00 96.38 210 ALA A O 1
ATOM 1495 N N . LEU A 1 211 ? -8.336 -5.565 10.058 1.00 95.75 211 LEU A N 1
ATOM 1496 C CA . LEU A 1 211 ? -9.250 -4.937 9.105 1.00 95.75 211 LEU A CA 1
ATOM 1497 C C . LEU A 1 211 ? -10.716 -5.098 9.528 1.00 95.75 211 LEU A C 1
ATOM 1499 O O . LEU A 1 211 ? -11.160 -6.183 9.905 1.00 95.75 211 LEU A O 1
ATOM 1503 N N . ARG A 1 212 ? -11.508 -4.042 9.346 1.00 94.38 212 ARG A N 1
ATOM 1504 C CA . ARG A 1 212 ? -12.980 -4.054 9.441 1.00 94.38 212 ARG A CA 1
ATOM 1505 C C . ARG A 1 212 ? -13.625 -4.926 8.353 1.00 94.38 212 ARG A C 1
ATOM 1507 O O . ARG A 1 212 ? -12.943 -5.407 7.451 1.00 94.38 212 ARG A O 1
ATOM 1514 N N . GLU A 1 213 ? -14.936 -5.153 8.446 1.00 88.62 213 GLU A N 1
ATOM 1515 C CA . GLU A 1 213 ? -15.724 -6.080 7.602 1.00 88.62 213 GLU A CA 1
ATOM 1516 C C . GLU A 1 213 ? -15.537 -5.878 6.081 1.00 88.62 213 GLU A C 1
ATOM 1518 O O . GLU A 1 213 ? -15.470 -6.857 5.346 1.00 88.62 213 GLU A O 1
ATOM 1523 N N . ASP A 1 214 ? -15.293 -4.645 5.626 1.00 90.38 214 ASP A N 1
ATOM 1524 C CA . ASP A 1 214 ? -15.039 -4.294 4.217 1.00 90.38 214 ASP A CA 1
ATOM 1525 C C . ASP A 1 214 ? -13.614 -3.780 3.948 1.00 90.38 214 ASP A C 1
ATOM 1527 O O . ASP A 1 214 ? -13.327 -3.203 2.895 1.00 90.38 214 ASP A O 1
ATOM 1531 N N . GLY A 1 215 ? -12.713 -3.965 4.912 1.00 92.19 215 GLY A N 1
ATOM 1532 C CA . GLY A 1 215 ? -11.378 -3.392 4.868 1.00 92.19 215 GLY A CA 1
ATOM 1533 C C . GLY A 1 215 ? -10.520 -3.927 3.718 1.00 92.19 215 GLY A C 1
ATOM 1534 O O . GLY A 1 215 ? -10.697 -5.056 3.237 1.00 92.19 215 GLY A O 1
ATOM 1535 N N . ILE A 1 216 ? -9.561 -3.107 3.294 1.00 94.69 216 ILE A N 1
ATOM 1536 C CA . ILE A 1 216 ? -8.568 -3.466 2.282 1.00 94.69 216 ILE A CA 1
ATOM 1537 C C . ILE A 1 216 ? -7.144 -3.320 2.812 1.00 94.69 216 ILE A C 1
ATOM 1539 O O . ILE A 1 216 ? -6.871 -2.510 3.695 1.00 94.69 216 ILE A O 1
ATOM 1543 N N . LEU A 1 217 ? -6.216 -4.061 2.220 1.00 95.69 217 LEU A N 1
ATOM 1544 C CA . LEU A 1 217 ? -4.788 -3.875 2.446 1.00 95.69 217 LEU A CA 1
ATOM 1545 C C . LEU A 1 217 ? -4.032 -3.668 1.138 1.00 95.69 217 LEU A C 1
ATOM 1547 O O . LEU A 1 217 ? -4.465 -4.118 0.075 1.00 95.69 217 LEU A O 1
ATOM 1551 N N . CYS A 1 218 ? -2.898 -2.983 1.245 1.00 96.12 218 CYS A N 1
ATOM 1552 C CA . CYS A 1 218 ? -1.917 -2.821 0.182 1.00 96.12 218 CYS A CA 1
ATOM 1553 C C . CYS A 1 218 ? -0.514 -2.930 0.772 1.00 96.12 218 CYS A C 1
ATOM 1555 O O . CYS A 1 218 ? -0.085 -2.078 1.551 1.00 96.12 218 CYS A O 1
ATOM 1557 N N . CYS A 1 219 ? 0.207 -3.972 0.390 1.00 94.19 219 CYS A N 1
ATOM 1558 C CA . CYS A 1 219 ? 1.583 -4.186 0.816 1.00 94.19 219 CYS A CA 1
ATOM 1559 C C . CYS A 1 219 ? 2.519 -3.964 -0.370 1.00 94.19 219 CYS A C 1
ATOM 1561 O O . CYS A 1 219 ? 2.144 -4.246 -1.512 1.00 94.19 219 CYS A O 1
ATOM 1563 N N . GLN A 1 220 ? 3.747 -3.501 -0.114 1.00 92.19 220 GLN A N 1
ATOM 1564 C CA . GLN A 1 220 ? 4.844 -3.722 -1.062 1.00 92.19 220 GLN A CA 1
ATOM 1565 C C . GLN A 1 220 ? 4.839 -5.217 -1.441 1.00 92.19 220 GLN A C 1
ATOM 1567 O O . GLN A 1 220 ? 4.664 -6.079 -0.581 1.00 92.19 220 GLN A O 1
ATOM 1572 N N . GLY A 1 221 ? 4.908 -5.509 -2.741 1.00 93.50 221 GLY A N 1
ATOM 1573 C CA . GLY A 1 221 ? 4.754 -6.859 -3.285 1.00 93.50 221 GLY A CA 1
ATOM 1574 C C . GLY A 1 221 ? 5.875 -7.258 -4.234 1.00 93.50 221 GLY A C 1
ATOM 1575 O O . GLY A 1 221 ? 5.637 -8.049 -5.136 1.00 93.50 221 GLY A O 1
ATOM 1576 N N . GLU A 1 222 ? 7.071 -6.693 -4.076 1.00 95.00 222 GLU A N 1
ATOM 1577 C CA . GLU A 1 222 ? 8.257 -7.050 -4.858 1.00 95.00 222 GLU A CA 1
ATOM 1578 C C . GLU A 1 222 ? 8.152 -6.895 -6.391 1.00 95.00 222 GLU A C 1
ATOM 1580 O O . GLU A 1 222 ? 7.146 -6.466 -6.960 1.00 95.00 222 GLU A O 1
ATOM 1585 N N . CYS A 1 223 ? 9.248 -7.164 -7.101 1.00 97.06 223 CYS A N 1
ATOM 1586 C CA . CYS A 1 223 ? 9.364 -6.933 -8.538 1.00 97.06 223 CYS A CA 1
ATOM 1587 C C . CYS A 1 223 ? 9.045 -8.189 -9.367 1.00 97.06 223 CYS A C 1
ATOM 1589 O O . CYS A 1 223 ? 9.788 -9.163 -9.329 1.00 97.06 223 CYS A O 1
ATOM 1591 N N . GLN A 1 224 ? 8.013 -8.140 -10.217 1.00 97.75 224 GLN A N 1
ATOM 1592 C CA . GLN A 1 224 ? 7.647 -9.239 -11.135 1.00 97.75 224 GLN A CA 1
ATOM 1593 C C . GLN A 1 224 ? 8.758 -9.711 -12.096 1.00 97.75 224 GLN A C 1
ATOM 1595 O O . GLN A 1 224 ? 8.667 -10.822 -12.606 1.00 97.75 224 GLN A O 1
ATOM 1600 N N . TRP A 1 225 ? 9.804 -8.912 -12.346 1.00 98.12 225 TRP A N 1
ATOM 1601 C CA . TRP A 1 225 ? 10.959 -9.340 -13.155 1.00 98.12 225 TRP A CA 1
ATOM 1602 C C . TRP A 1 225 ? 11.988 -10.168 -12.379 1.00 98.12 225 TRP A C 1
ATOM 1604 O O . TRP A 1 225 ? 12.829 -10.806 -13.003 1.00 98.12 225 TRP A O 1
ATOM 1614 N N . LEU A 1 226 ? 11.960 -10.120 -11.046 1.00 97.62 226 LEU A N 1
ATOM 1615 C CA . LEU A 1 226 ? 12.983 -10.718 -10.181 1.00 97.62 226 LEU A CA 1
ATOM 1616 C C . LEU A 1 226 ? 12.398 -11.753 -9.215 1.00 97.62 226 LEU A C 1
ATOM 1618 O O . LEU A 1 226 ? 13.013 -12.780 -8.963 1.00 97.62 226 LEU A O 1
ATOM 1622 N N . HIS A 1 227 ? 11.203 -11.490 -8.689 1.00 97.81 227 HIS A N 1
ATOM 1623 C CA . HIS A 1 227 ? 10.634 -12.164 -7.521 1.00 97.81 227 HIS A CA 1
ATOM 1624 C C . HIS A 1 227 ? 9.279 -12.818 -7.839 1.00 97.81 227 HIS A C 1
ATOM 1626 O O . HIS A 1 227 ? 8.386 -12.869 -6.997 1.00 97.81 227 HIS A O 1
ATOM 1632 N N . LEU A 1 228 ? 9.094 -13.299 -9.075 1.00 97.69 228 LEU A N 1
ATOM 1633 C CA . LEU A 1 228 ? 7.808 -13.832 -9.539 1.00 97.69 228 LEU A CA 1
ATOM 1634 C C . LEU A 1 228 ? 7.324 -15.039 -8.718 1.00 97.69 228 LEU A C 1
ATOM 1636 O O . LEU A 1 228 ? 6.124 -15.160 -8.484 1.00 97.69 228 LEU A O 1
ATOM 1640 N N . ASP A 1 229 ? 8.234 -15.891 -8.242 1.00 96.88 229 ASP A N 1
ATOM 1641 C CA . ASP A 1 229 ? 7.885 -17.040 -7.397 1.00 96.88 229 ASP A CA 1
ATOM 1642 C C . ASP A 1 229 ? 7.347 -16.608 -6.027 1.00 96.88 229 ASP A C 1
ATOM 1644 O O . ASP A 1 229 ? 6.297 -17.094 -5.608 1.00 96.88 229 ASP A O 1
ATOM 1648 N N . LEU A 1 230 ? 7.984 -15.621 -5.385 1.00 95.56 230 LEU A N 1
ATOM 1649 C CA . LEU A 1 230 ? 7.484 -15.030 -4.140 1.00 95.56 230 LEU A CA 1
ATOM 1650 C C . LEU A 1 230 ? 6.107 -14.386 -4.351 1.00 95.56 230 LEU A C 1
ATOM 1652 O O . LEU A 1 230 ? 5.196 -14.594 -3.556 1.00 95.56 230 LEU A O 1
ATOM 1656 N N . ILE A 1 231 ? 5.915 -13.651 -5.452 1.00 97.62 231 ILE A N 1
ATOM 1657 C CA . ILE A 1 231 ? 4.619 -13.031 -5.771 1.00 97.62 231 ILE A CA 1
ATOM 1658 C C . ILE A 1 231 ? 3.528 -14.099 -5.935 1.00 97.62 231 ILE A C 1
ATOM 1660 O O . ILE A 1 231 ? 2.403 -13.897 -5.471 1.00 97.62 231 ILE A O 1
ATOM 1664 N N . LYS A 1 232 ? 3.838 -15.241 -6.566 1.00 97.56 232 LYS A N 1
ATOM 1665 C CA . LYS A 1 232 ? 2.908 -16.374 -6.692 1.00 97.56 232 LYS A CA 1
ATOM 1666 C C . LYS A 1 232 ? 2.557 -16.973 -5.335 1.00 97.56 232 LYS A C 1
ATOM 1668 O O . LYS A 1 232 ? 1.374 -17.169 -5.071 1.00 97.56 232 LYS A O 1
ATOM 1673 N N . GLU A 1 233 ? 3.553 -17.232 -4.491 1.00 96.25 233 GLU A N 1
ATOM 1674 C CA . GLU A 1 233 ? 3.353 -17.763 -3.138 1.00 96.25 233 GLU A CA 1
ATOM 1675 C C . GLU A 1 233 ? 2.474 -16.822 -2.304 1.00 96.25 233 GLU A C 1
ATOM 1677 O O . GLU A 1 233 ? 1.450 -17.243 -1.761 1.00 96.25 233 GLU A O 1
ATOM 1682 N N . MET A 1 234 ? 2.800 -15.524 -2.305 1.00 96.69 234 MET A N 1
ATOM 1683 C CA . MET A 1 234 ? 2.014 -14.495 -1.626 1.00 96.69 234 MET A CA 1
ATOM 1684 C C . MET A 1 234 ? 0.580 -14.436 -2.129 1.00 96.69 234 MET A C 1
ATOM 1686 O O . MET A 1 234 ? -0.362 -14.417 -1.338 1.00 96.69 234 MET A O 1
ATOM 1690 N N . ARG A 1 235 ? 0.392 -14.450 -3.451 1.00 97.31 235 ARG A N 1
ATOM 1691 C CA . ARG A 1 235 ? -0.939 -14.457 -4.063 1.00 97.31 235 ARG A CA 1
ATOM 1692 C C . ARG A 1 235 ? -1.729 -15.703 -3.663 1.00 97.31 235 ARG A C 1
ATOM 1694 O O . ARG A 1 235 ? -2.922 -15.582 -3.390 1.00 97.31 235 ARG A O 1
ATOM 1701 N N . GLN A 1 236 ? -1.086 -16.869 -3.612 1.00 97.25 236 GLN A N 1
ATOM 1702 C CA . GLN A 1 236 ? -1.722 -18.139 -3.271 1.00 97.25 236 GLN A CA 1
ATOM 1703 C C . GLN A 1 236 ? -2.265 -18.137 -1.842 1.00 97.25 236 GLN A C 1
ATOM 1705 O O . GLN A 1 236 ? -3.453 -18.401 -1.651 1.00 97.25 236 GLN A O 1
ATOM 1710 N N . PHE A 1 237 ? -1.443 -17.797 -0.845 1.00 97.19 237 PHE A N 1
ATOM 1711 C CA . PHE A 1 237 ? -1.940 -17.744 0.531 1.00 97.19 237 PHE A CA 1
ATOM 1712 C C . PHE A 1 237 ? -2.898 -16.562 0.735 1.00 97.19 237 PHE A C 1
ATOM 1714 O O . PHE A 1 237 ? -3.878 -16.675 1.459 1.00 97.19 237 PHE A O 1
ATOM 1721 N N . CYS A 1 238 ? -2.717 -15.429 0.047 1.00 98.12 238 CYS A N 1
ATOM 1722 C CA . CYS A 1 238 ? -3.680 -14.330 0.152 1.00 98.12 238 CYS A CA 1
ATOM 1723 C C . CYS A 1 238 ? -5.073 -14.755 -0.325 1.00 98.12 238 CYS A C 1
ATOM 1725 O O . CYS A 1 238 ? -6.067 -14.331 0.261 1.00 98.12 238 CYS A O 1
ATOM 1727 N N . LYS A 1 239 ? -5.167 -15.612 -1.351 1.00 97.50 239 LYS A N 1
ATOM 1728 C CA . LYS A 1 239 ? -6.445 -16.145 -1.850 1.00 97.50 239 LYS A CA 1
ATOM 17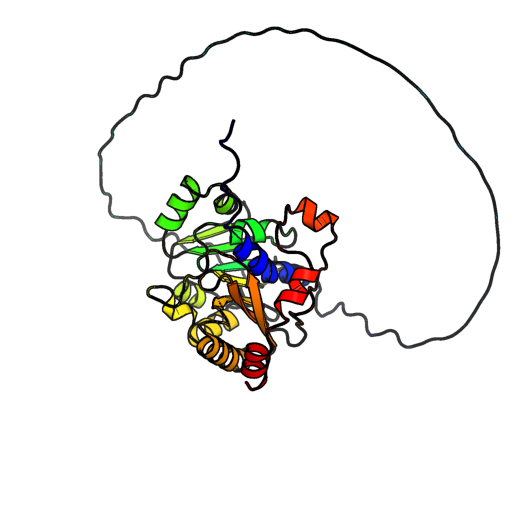29 C C . LYS A 1 239 ? -7.130 -17.103 -0.873 1.00 97.50 239 LYS A C 1
ATOM 1731 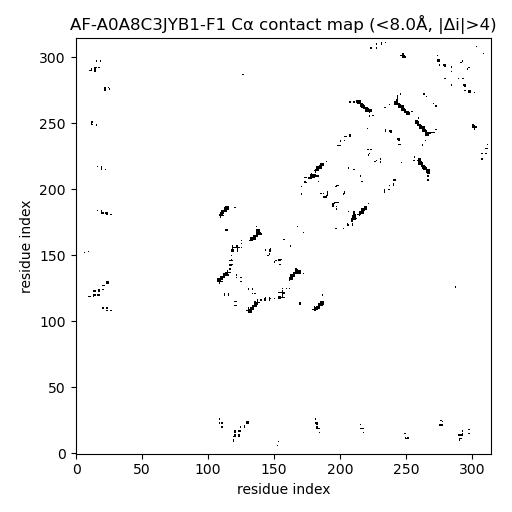O O . LYS A 1 239 ? -8.350 -17.229 -0.933 1.00 97.50 239 LYS A O 1
ATOM 1736 N N . SER A 1 240 ? -6.392 -17.762 0.027 1.00 97.69 240 SER A N 1
ATOM 1737 C CA . SER A 1 240 ? -7.004 -18.552 1.110 1.00 97.69 240 SER A CA 1
ATOM 1738 C C . SER A 1 240 ? -7.620 -17.646 2.189 1.00 97.69 240 SER A C 1
ATOM 1740 O O . SER A 1 240 ? -8.569 -18.032 2.875 1.00 97.69 240 SER A O 1
ATOM 1742 N N . LEU A 1 241 ? -7.113 -16.414 2.315 1.00 98.12 241 LEU A N 1
ATOM 1743 C CA . LEU A 1 241 ? -7.497 -15.461 3.351 1.00 98.12 241 LEU A CA 1
ATOM 1744 C C . LEU A 1 241 ? -8.544 -14.437 2.892 1.00 98.12 241 LEU A C 1
ATOM 1746 O O . LEU A 1 241 ? -9.421 -14.086 3.685 1.00 98.12 241 LEU A O 1
ATOM 1750 N N . PHE A 1 242 ? -8.483 -13.954 1.654 1.00 98.31 242 PHE A N 1
ATOM 1751 C CA . PHE A 1 242 ? -9.286 -12.831 1.167 1.00 98.31 242 PHE A CA 1
ATOM 1752 C C . PHE A 1 242 ? -10.086 -13.203 -0.089 1.00 98.31 242 PHE A C 1
ATOM 1754 O O . PHE A 1 242 ? -9.535 -13.827 -0.994 1.00 98.31 242 PHE A O 1
ATOM 1761 N N . PRO A 1 243 ? -11.362 -12.781 -0.201 1.00 97.81 243 PRO A N 1
ATOM 1762 C CA . PRO A 1 243 ? -12.171 -13.048 -1.391 1.00 97.81 243 PRO A CA 1
ATOM 1763 C C . PRO A 1 243 ? -11.670 -12.341 -2.658 1.00 97.81 243 PRO A C 1
ATOM 1765 O O . PRO A 1 243 ? -11.966 -12.797 -3.760 1.00 97.81 243 PRO A O 1
ATOM 1768 N N . VAL A 1 244 ? -10.928 -11.236 -2.528 1.00 97.31 244 VAL A N 1
ATOM 1769 C CA . VAL A 1 244 ? -10.357 -10.501 -3.666 1.00 97.31 244 VAL A CA 1
ATOM 1770 C C . VAL A 1 244 ? -8.875 -10.261 -3.421 1.00 97.31 244 VAL A C 1
ATOM 1772 O O . VAL A 1 244 ? -8.511 -9.666 -2.406 1.00 97.31 244 VAL A O 1
ATOM 1775 N N . VAL A 1 245 ? -8.042 -10.690 -4.374 1.00 97.69 245 VAL A N 1
ATOM 1776 C CA . VAL A 1 245 ? -6.582 -10.529 -4.359 1.00 97.69 245 VAL A CA 1
ATOM 1777 C C . VAL A 1 245 ? -6.096 -10.108 -5.741 1.00 97.69 245 VAL A C 1
ATOM 1779 O O . VAL A 1 245 ? -6.283 -10.822 -6.730 1.00 97.69 245 VAL A O 1
ATOM 1782 N N . GLU A 1 246 ? -5.416 -8.973 -5.826 1.00 96.38 246 GLU A N 1
ATOM 1783 C CA . GLU A 1 246 ? -4.873 -8.420 -7.067 1.00 96.38 2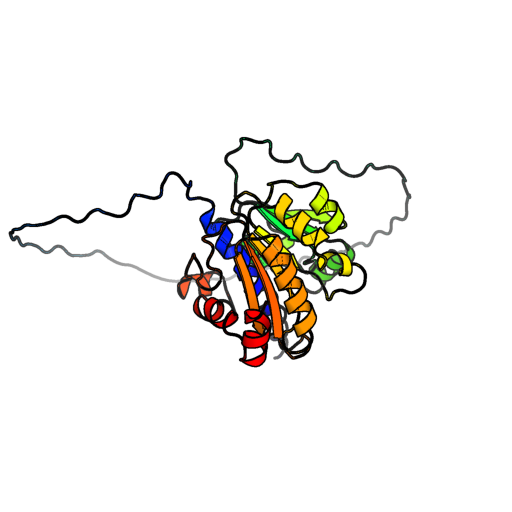46 GLU A CA 1
ATOM 1784 C C . GLU A 1 246 ? -3.415 -7.995 -6.894 1.00 96.38 246 GLU A C 1
ATOM 1786 O O . GLU A 1 246 ? -2.952 -7.719 -5.790 1.00 96.38 246 GLU A O 1
ATOM 1791 N N . TYR A 1 247 ? -2.692 -7.960 -8.011 1.00 97.00 247 TYR A N 1
ATOM 1792 C CA . TYR A 1 247 ? -1.320 -7.471 -8.070 1.00 97.00 247 TYR A CA 1
ATOM 1793 C C . TYR A 1 247 ? -1.247 -6.317 -9.064 1.00 97.00 247 TYR A C 1
ATOM 1795 O O . TYR A 1 247 ? -1.684 -6.449 -10.210 1.00 97.00 247 TYR A O 1
ATOM 1803 N N . ALA A 1 248 ? -0.694 -5.196 -8.616 1.00 96.50 248 ALA A N 1
ATOM 1804 C CA . ALA A 1 248 ? -0.420 -4.029 -9.445 1.00 96.50 248 ALA A CA 1
ATOM 1805 C C . ALA A 1 248 ? 1.074 -3.711 -9.409 1.00 96.50 248 ALA A C 1
ATOM 1807 O O . ALA A 1 248 ? 1.767 -4.137 -8.490 1.00 96.50 248 ALA A O 1
ATOM 1808 N N . TYR A 1 249 ? 1.577 -2.930 -10.363 1.00 96.44 249 TYR A N 1
ATOM 1809 C CA . TYR A 1 249 ? 2.964 -2.465 -10.340 1.00 96.44 249 TYR A CA 1
ATOM 1810 C C . TYR A 1 249 ? 3.098 -0.997 -10.747 1.00 96.44 249 TYR A C 1
ATOM 1812 O O . TYR A 1 249 ? 2.227 -0.430 -11.404 1.00 96.44 249 TYR A O 1
ATOM 1820 N N . CYS A 1 250 ? 4.214 -0.376 -10.370 1.00 92.12 250 CYS A N 1
ATOM 1821 C CA . CYS A 1 250 ? 4.606 0.941 -10.856 1.00 92.12 250 CYS A CA 1
ATOM 1822 C C . CYS A 1 250 ? 6.076 0.961 -11.277 1.00 92.12 250 CYS A C 1
ATOM 1824 O O . CYS A 1 250 ? 6.879 0.118 -10.876 1.00 92.12 250 CYS A O 1
ATOM 1826 N N . THR A 1 251 ? 6.438 1.952 -12.086 1.00 93.44 251 THR A N 1
ATOM 1827 C CA . THR A 1 251 ? 7.813 2.167 -12.548 1.00 93.44 251 THR A CA 1
ATOM 1828 C C . THR A 1 251 ? 8.517 3.188 -11.661 1.00 93.44 251 THR A C 1
ATOM 1830 O O . THR A 1 251 ? 8.051 4.322 -11.521 1.00 93.44 251 THR A O 1
ATOM 1833 N N . ILE A 1 252 ? 9.666 2.814 -11.110 1.00 90.19 252 ILE A N 1
ATOM 1834 C CA . ILE A 1 252 ? 10.501 3.649 -10.248 1.00 90.19 252 ILE A CA 1
ATOM 1835 C C . ILE A 1 252 ? 11.977 3.307 -10.522 1.00 90.19 252 ILE A C 1
ATOM 1837 O O . ILE A 1 252 ? 12.459 2.269 -10.074 1.00 90.19 252 ILE A O 1
ATOM 1841 N N . PRO A 1 253 ? 12.720 4.164 -11.255 1.00 91.75 253 PRO A N 1
ATOM 1842 C CA . PRO A 1 253 ? 14.046 3.814 -11.779 1.00 91.75 253 PRO A CA 1
ATOM 1843 C C . PRO A 1 253 ? 15.091 3.397 -10.739 1.00 91.75 253 PRO A C 1
ATOM 1845 O O . PRO A 1 253 ? 16.057 2.730 -11.085 1.00 91.75 253 PRO A O 1
ATOM 1848 N N . THR A 1 254 ? 14.937 3.827 -9.488 1.00 91.25 254 THR A N 1
ATOM 1849 C CA . THR A 1 254 ? 15.903 3.577 -8.411 1.00 91.25 254 THR A CA 1
ATOM 1850 C C . THR A 1 254 ? 15.682 2.260 -7.676 1.00 91.25 254 THR A C 1
ATOM 1852 O O . THR A 1 254 ? 16.506 1.914 -6.837 1.00 91.25 254 THR A O 1
ATOM 1855 N N . TYR A 1 255 ? 14.587 1.544 -7.939 1.00 91.06 255 TYR A N 1
ATOM 1856 C CA . TYR A 1 255 ? 14.384 0.201 -7.395 1.00 91.06 255 TYR A CA 1
ATOM 1857 C C . TYR A 1 255 ? 14.954 -0.865 -8.341 1.00 91.06 255 TYR A C 1
ATOM 1859 O O . TYR A 1 255 ? 15.094 -0.598 -9.540 1.00 91.06 255 TYR A O 1
ATOM 1867 N N . PRO A 1 256 ? 15.289 -2.066 -7.834 1.00 92.12 256 PRO A N 1
ATOM 1868 C CA . PRO A 1 256 ? 15.788 -3.164 -8.658 1.00 92.12 256 PRO A CA 1
ATOM 1869 C C . PRO A 1 256 ? 14.889 -3.441 -9.871 1.00 92.12 256 PRO A C 1
ATOM 1871 O O . PRO A 1 256 ? 13.666 -3.533 -9.763 1.00 92.12 256 PRO A O 1
ATOM 1874 N N . SER A 1 257 ? 15.502 -3.534 -11.053 1.00 97.00 257 SER A N 1
ATOM 1875 C CA . SER A 1 257 ? 14.807 -3.661 -12.348 1.00 97.00 257 SER A CA 1
ATOM 1876 C C . SER A 1 257 ? 13.847 -2.509 -12.698 1.00 97.00 257 SER A C 1
ATOM 1878 O O . SER A 1 257 ? 13.016 -2.647 -13.592 1.00 97.00 257 SER A O 1
ATOM 1880 N N . GLY A 1 258 ? 13.965 -1.351 -12.038 1.00 94.94 258 GLY A N 1
ATOM 1881 C CA . GLY A 1 258 ? 13.271 -0.109 -12.393 1.00 94.94 258 GLY A CA 1
ATOM 1882 C C . GLY A 1 258 ? 11.766 -0.082 -12.104 1.00 94.94 258 GLY A C 1
ATOM 1883 O O . GLY A 1 258 ? 11.072 0.824 -12.577 1.00 94.94 258 GLY A O 1
ATOM 1884 N N . GLN A 1 259 ? 11.237 -1.051 -11.355 1.00 95.06 259 GLN A N 1
ATOM 1885 C CA . GLN A 1 259 ? 9.816 -1.146 -11.017 1.00 95.06 259 GLN A CA 1
ATOM 1886 C C . GLN A 1 259 ? 9.582 -1.961 -9.745 1.00 95.06 259 GLN A C 1
ATOM 1888 O O . GLN A 1 259 ? 10.455 -2.706 -9.307 1.00 95.06 259 GLN A O 1
ATOM 1893 N N . ILE A 1 260 ? 8.378 -1.856 -9.184 1.00 95.00 260 ILE A N 1
ATOM 1894 C CA . ILE A 1 260 ? 7.951 -2.672 -8.045 1.00 95.00 260 ILE A CA 1
ATOM 1895 C C . ILE A 1 260 ? 6.451 -2.902 -8.043 1.00 95.00 260 ILE A C 1
ATOM 1897 O O . ILE A 1 260 ? 5.698 -2.136 -8.647 1.00 95.00 260 ILE A O 1
ATOM 1901 N N . GLY A 1 261 ? 6.043 -3.974 -7.381 1.00 95.12 261 GLY A N 1
ATOM 1902 C CA . GLY A 1 261 ? 4.668 -4.399 -7.252 1.00 95.12 261 GLY A CA 1
ATOM 1903 C C . GLY A 1 261 ? 4.033 -4.090 -5.913 1.00 95.12 261 GLY A C 1
ATOM 1904 O O . GLY A 1 261 ? 4.694 -3.706 -4.946 1.00 95.12 261 GLY A O 1
ATOM 1905 N N . PHE A 1 262 ? 2.730 -4.328 -5.878 1.00 96.12 262 PHE A N 1
ATOM 1906 C CA . PHE A 1 262 ? 1.878 -4.175 -4.714 1.00 96.12 262 PHE A CA 1
ATOM 1907 C C . PHE A 1 262 ? 0.918 -5.356 -4.644 1.00 96.12 262 PHE A C 1
ATOM 1909 O O . PHE A 1 262 ? 0.257 -5.670 -5.637 1.00 96.12 262 PHE A O 1
ATOM 1916 N N . MET A 1 263 ? 0.835 -5.995 -3.478 1.00 96.75 263 MET A N 1
ATOM 1917 C CA . MET A 1 263 ? -0.188 -6.996 -3.185 1.00 96.75 263 MET A CA 1
ATOM 1918 C C . MET A 1 263 ? -1.406 -6.286 -2.598 1.00 96.75 263 MET A C 1
ATOM 1920 O O . MET A 1 263 ? -1.288 -5.621 -1.568 1.00 96.75 263 MET A O 1
ATOM 1924 N N . LEU A 1 264 ? -2.563 -6.405 -3.252 1.00 97.06 264 LEU A N 1
ATOM 1925 C CA . LEU A 1 264 ? -3.817 -5.803 -2.805 1.00 97.06 264 LEU A CA 1
ATOM 1926 C C . LEU A 1 264 ? -4.816 -6.891 -2.433 1.00 97.06 264 LEU A C 1
ATOM 1928 O O . LEU A 1 264 ? -5.130 -7.746 -3.262 1.00 97.06 264 LEU A O 1
ATOM 1932 N N . CYS A 1 265 ? -5.366 -6.822 -1.221 1.00 97.19 265 CYS A N 1
ATOM 1933 C CA . CYS A 1 265 ? -6.381 -7.767 -0.756 1.00 97.19 265 CYS A CA 1
ATOM 1934 C C . CYS A 1 265 ? -7.584 -7.032 -0.160 1.00 97.19 265 CYS A C 1
ATOM 1936 O O . CYS A 1 265 ? -7.437 -5.969 0.443 1.00 97.19 265 CYS A O 1
ATOM 1938 N N . SER A 1 266 ? -8.785 -7.592 -0.310 1.00 96.69 266 SER A N 1
ATOM 1939 C CA . SER A 1 266 ? -10.015 -7.034 0.266 1.00 96.69 266 SER A CA 1
ATOM 1940 C C . SER A 1 266 ? -10.830 -8.096 0.979 1.00 96.69 266 SER A C 1
ATOM 1942 O O . SER A 1 266 ? -10.958 -9.210 0.476 1.00 96.69 266 SER A O 1
ATOM 1944 N N . LYS A 1 267 ? -11.435 -7.726 2.114 1.00 96.75 267 LYS A N 1
ATOM 1945 C CA . LYS A 1 267 ? -12.476 -8.527 2.776 1.00 96.75 267 LYS A CA 1
ATOM 1946 C C . LYS A 1 267 ? -13.834 -8.435 2.073 1.00 96.75 267 LYS A C 1
ATOM 1948 O O . LYS A 1 267 ? -14.644 -9.345 2.218 1.00 96.75 267 LYS A O 1
ATOM 1953 N N . ASN A 1 268 ? -14.060 -7.399 1.263 1.00 94.50 268 ASN A N 1
ATOM 1954 C CA . ASN A 1 268 ? -15.291 -7.239 0.500 1.00 94.50 268 ASN A CA 1
ATOM 1955 C C . ASN A 1 268 ? -15.208 -8.012 -0.834 1.00 94.50 268 ASN A C 1
ATOM 1957 O O . ASN A 1 268 ? -14.394 -7.657 -1.692 1.00 94.50 268 ASN A O 1
ATOM 1961 N N . PRO A 1 269 ? -16.071 -9.020 -1.071 1.00 95.81 269 PRO A N 1
ATOM 1962 C CA . PRO A 1 269 ? -16.058 -9.816 -2.304 1.00 95.81 269 PRO A CA 1
ATOM 1963 C C . PRO A 1 269 ? -16.438 -9.023 -3.564 1.00 95.81 269 PRO A C 1
ATOM 1965 O O . PRO A 1 269 ? -16.216 -9.489 -4.676 1.00 95.81 269 PRO A O 1
ATOM 1968 N N . ASN A 1 270 ? -17.008 -7.825 -3.412 1.00 93.50 270 ASN A N 1
ATOM 1969 C CA . ASN A 1 270 ? -17.398 -6.946 -4.516 1.00 93.50 270 ASN A CA 1
ATOM 1970 C C . ASN A 1 270 ? -16.322 -5.905 -4.863 1.00 93.50 270 ASN A C 1
ATOM 1972 O O . ASN A 1 270 ? -16.569 -5.008 -5.677 1.00 93.50 270 ASN A O 1
ATOM 1976 N N . THR A 1 271 ? -15.158 -5.955 -4.215 1.00 92.12 271 THR A N 1
ATOM 1977 C CA . THR A 1 271 ? -14.041 -5.067 -4.536 1.00 92.12 271 THR A CA 1
ATOM 1978 C C . THR A 1 271 ? -13.506 -5.376 -5.930 1.00 92.12 271 THR A C 1
ATOM 1980 O O . THR A 1 271 ? -13.228 -6.523 -6.261 1.00 92.12 271 THR A O 1
ATOM 1983 N N . ASN A 1 272 ? -13.326 -4.337 -6.747 1.00 93.25 272 ASN A N 1
ATOM 1984 C CA . ASN A 1 272 ? -12.683 -4.438 -8.055 1.00 93.25 272 ASN A CA 1
ATOM 1985 C C . ASN A 1 272 ? -11.466 -3.514 -8.097 1.00 93.25 272 ASN A C 1
ATOM 1987 O O . ASN A 1 272 ? -11.572 -2.384 -8.564 1.00 93.25 272 ASN A O 1
ATOM 1991 N N . PHE A 1 273 ? -10.309 -3.989 -7.634 1.00 91.12 273 PHE A N 1
ATOM 1992 C CA . PHE A 1 273 ? -9.108 -3.154 -7.569 1.00 91.12 273 PHE A CA 1
ATOM 1993 C C . PHE A 1 273 ? -8.690 -2.560 -8.913 1.00 91.12 273 PHE A C 1
ATOM 1995 O O . PHE A 1 273 ? -8.061 -1.512 -8.913 1.00 91.12 273 PHE A O 1
ATOM 2002 N N . ARG A 1 274 ? -9.056 -3.171 -10.045 1.00 92.00 274 ARG A N 1
ATOM 2003 C CA . ARG A 1 274 ? -8.666 -2.703 -11.382 1.00 92.00 274 ARG A CA 1
ATOM 2004 C C . ARG A 1 274 ? -9.365 -1.410 -11.790 1.00 92.00 274 ARG A C 1
ATOM 2006 O O . ARG A 1 274 ? -8.826 -0.675 -12.609 1.00 92.00 274 ARG A O 1
ATOM 2013 N N . GLU A 1 275 ? -10.537 -1.133 -11.222 1.00 89.31 275 GLU A N 1
ATOM 2014 C CA . GLU A 1 275 ? -11.307 0.079 -11.490 1.00 89.31 275 GLU A CA 1
ATOM 2015 C C . GLU A 1 275 ? -11.338 0.959 -10.232 1.00 89.31 275 GLU A C 1
ATOM 2017 O O . GLU A 1 275 ? -11.915 0.548 -9.218 1.00 89.31 275 GLU A O 1
ATOM 2022 N N . PRO A 1 276 ? -10.738 2.164 -10.259 1.00 84.19 276 PRO A N 1
ATOM 2023 C CA . PRO A 1 276 ? -10.779 3.052 -9.108 1.00 84.19 276 PRO A CA 1
ATOM 2024 C C . PRO A 1 276 ? -12.225 3.449 -8.820 1.00 84.19 276 PRO A C 1
ATOM 2026 O O . PRO A 1 276 ? -12.934 3.985 -9.671 1.00 84.19 276 PRO A O 1
ATOM 2029 N N . VAL A 1 277 ? -12.664 3.205 -7.587 1.00 77.31 277 VAL A N 1
ATOM 2030 C CA . VAL A 1 277 ? -14.018 3.555 -7.134 1.00 77.31 277 VAL A CA 1
ATOM 2031 C C . VAL A 1 277 ? -14.297 5.044 -7.278 1.00 77.31 277 VAL A C 1
ATOM 2033 O O . VAL A 1 277 ? -15.419 5.433 -7.602 1.00 77.31 277 VAL A O 1
ATOM 2036 N N . GLN A 1 278 ? -13.289 5.863 -6.998 1.00 78.69 278 GLN A N 1
ATOM 2037 C CA . GLN A 1 278 ? -13.344 7.299 -7.156 1.00 78.69 278 GLN A CA 1
ATOM 2038 C C . GLN A 1 278 ? -12.412 7.685 -8.295 1.00 78.69 278 GLN A C 1
ATOM 2040 O O . GLN A 1 278 ? -11.198 7.682 -8.146 1.00 78.69 278 GLN A O 1
ATOM 2045 N N . GLN A 1 279 ? -12.985 8.050 -9.435 1.00 86.25 279 GLN A N 1
ATOM 2046 C CA . GLN A 1 279 ? -12.187 8.593 -10.524 1.00 86.25 279 GLN A CA 1
ATOM 2047 C C . GLN A 1 279 ? -11.783 10.029 -10.188 1.00 86.25 279 GLN A C 1
ATOM 2049 O O . GLN A 1 279 ? -12.628 10.843 -9.806 1.00 86.25 279 GLN A O 1
ATOM 2054 N N . LEU A 1 280 ? -10.495 10.338 -10.326 1.00 82.94 280 LEU A N 1
ATOM 2055 C CA . LEU A 1 280 ? -9.992 11.692 -10.162 1.00 82.94 280 LEU A CA 1
ATOM 2056 C C . LEU A 1 280 ? -10.142 12.453 -11.473 1.00 82.94 280 LEU A C 1
ATOM 2058 O O . LEU A 1 280 ? -9.650 12.024 -12.517 1.00 82.94 280 LEU A O 1
ATOM 2062 N N . SER A 1 281 ? -10.774 13.620 -11.409 1.00 90.75 281 SER A N 1
ATOM 2063 C CA . SER A 1 281 ? -10.714 14.574 -12.510 1.00 90.75 281 SER A CA 1
ATOM 2064 C C . SER A 1 281 ? -9.296 15.132 -12.656 1.00 90.75 281 SER A C 1
ATOM 2066 O O . SER A 1 281 ? -8.519 15.165 -11.698 1.00 90.75 281 SER A O 1
ATOM 2068 N N . GLN A 1 282 ? -8.969 15.648 -13.842 1.00 91.19 282 GLN A N 1
ATOM 2069 C CA . GLN A 1 282 ? -7.688 16.322 -14.078 1.00 91.19 282 GLN A CA 1
ATOM 2070 C C . GLN A 1 282 ? -7.444 17.465 -13.075 1.00 91.19 282 GLN A C 1
ATOM 2072 O O . GLN A 1 282 ? -6.340 17.618 -12.560 1.00 91.19 282 GLN A O 1
ATOM 2077 N N . GLN A 1 283 ? -8.498 18.204 -12.722 1.00 93.31 283 GLN A N 1
ATOM 2078 C CA . GLN A 1 283 ? -8.436 19.241 -11.696 1.00 93.31 283 GLN A CA 1
ATOM 2079 C C . GLN A 1 283 ? -8.044 18.668 -10.323 1.00 93.31 283 GLN A C 1
ATOM 2081 O O . GLN A 1 283 ? -7.172 19.218 -9.661 1.00 93.31 283 GLN A O 1
ATOM 2086 N N . GLN A 1 284 ? -8.628 17.541 -9.902 1.00 87.06 284 GLN A N 1
ATOM 2087 C CA . GLN A 1 284 ? -8.290 16.907 -8.620 1.00 87.06 284 GLN A CA 1
ATOM 2088 C C . GLN A 1 284 ? -6.851 16.373 -8.593 1.00 87.06 284 GLN A C 1
ATOM 2090 O O . GLN A 1 284 ? -6.195 16.424 -7.551 1.00 87.06 284 GLN A O 1
ATOM 2095 N N . VAL A 1 285 ? -6.344 15.875 -9.726 1.00 86.50 285 VAL A N 1
ATOM 2096 C CA . VAL A 1 285 ? -4.939 15.458 -9.881 1.00 86.50 285 VAL A CA 1
ATOM 2097 C C . VAL A 1 285 ? -3.998 16.649 -9.659 1.00 86.50 285 VAL A C 1
ATOM 2099 O O . VAL A 1 285 ? -3.018 16.534 -8.916 1.00 86.50 285 VAL A O 1
ATOM 2102 N N . GLU A 1 286 ? -4.322 17.804 -10.245 1.00 89.12 286 GLU A N 1
ATOM 2103 C CA . GLU A 1 286 ? -3.559 19.051 -10.105 1.00 89.12 286 GLU A CA 1
ATOM 2104 C C . GLU A 1 286 ? -3.640 19.633 -8.686 1.00 89.12 286 GLU A C 1
ATOM 2106 O O . GLU A 1 286 ? -2.605 19.934 -8.088 1.00 89.12 286 GLU A O 1
ATOM 2111 N N . GLU A 1 287 ? -4.840 19.711 -8.103 1.00 89.38 287 GLU A N 1
ATOM 2112 C CA . GLU A 1 287 ? -5.076 20.185 -6.730 1.00 89.38 287 GLU A CA 1
ATOM 2113 C C . GLU A 1 287 ? -4.294 19.363 -5.697 1.00 89.38 287 GLU A C 1
ATOM 2115 O O . GLU A 1 287 ? -3.728 19.909 -4.750 1.00 89.38 287 GLU A O 1
ATOM 2120 N N . ARG A 1 288 ? -4.192 18.044 -5.903 1.00 83.88 288 ARG A N 1
ATOM 2121 C CA . ARG A 1 288 ? -3.407 17.136 -5.047 1.00 83.88 288 ARG A CA 1
ATOM 2122 C C . ARG A 1 288 ? -1.911 17.120 -5.377 1.00 83.88 288 ARG A C 1
ATOM 2124 O O . ARG A 1 288 ? -1.131 16.463 -4.672 1.00 83.88 288 ARG A O 1
ATOM 2131 N N . SER A 1 289 ? -1.500 17.847 -6.420 1.00 87.44 289 SER A N 1
ATOM 2132 C CA . SER A 1 289 ? -0.127 17.912 -6.932 1.00 87.44 289 SER A CA 1
ATOM 2133 C C . SER A 1 289 ? 0.464 16.526 -7.228 1.00 87.44 289 SER A C 1
ATOM 2135 O O . SER A 1 289 ? 1.631 16.251 -6.916 1.00 87.44 289 SER A O 1
ATOM 2137 N N . LEU A 1 290 ? -0.350 15.628 -7.790 1.00 85.62 290 LEU A N 1
ATOM 2138 C CA . LEU A 1 290 ? 0.069 14.271 -8.130 1.00 85.62 290 LEU A CA 1
ATOM 2139 C C . LEU A 1 290 ? 0.970 14.292 -9.367 1.00 85.62 290 LEU A C 1
ATOM 2141 O O . LEU A 1 290 ? 0.715 14.994 -10.340 1.00 85.62 290 LEU A O 1
ATOM 2145 N N . LYS A 1 291 ? 2.058 13.517 -9.316 1.00 87.56 291 LYS A N 1
ATOM 2146 C CA . LYS A 1 291 ? 3.078 13.471 -10.382 1.00 87.56 291 LYS A CA 1
ATOM 2147 C C . LYS A 1 291 ? 3.089 12.168 -11.178 1.00 87.56 291 LYS A C 1
ATOM 2149 O O . LYS A 1 291 ? 3.789 12.089 -12.179 1.00 87.56 291 LYS A O 1
ATOM 2154 N N . TYR A 1 292 ? 2.392 11.147 -10.686 1.00 86.69 292 TYR A N 1
ATOM 2155 C CA . TYR A 1 292 ? 2.379 9.805 -11.269 1.00 86.69 292 TYR A CA 1
ATOM 2156 C C . TYR A 1 292 ? 0.959 9.250 -11.304 1.00 86.69 292 TYR A C 1
ATOM 2158 O O . TYR A 1 292 ? 0.469 8.881 -12.363 1.00 86.69 292 TYR A O 1
ATOM 2166 N N . TYR A 1 293 ? 0.283 9.242 -10.153 1.00 87.06 293 TYR A N 1
ATOM 2167 C CA . TYR A 1 293 ? -1.067 8.708 -10.052 1.00 87.06 293 TYR A CA 1
ATOM 2168 C C . TYR A 1 293 ? -2.094 9.565 -10.805 1.00 87.06 293 TYR A C 1
ATOM 2170 O O . TYR A 1 293 ? -2.173 10.778 -10.606 1.00 87.06 293 TYR A O 1
ATOM 2178 N N . ASN A 1 294 ? -2.906 8.893 -11.613 1.00 86.81 294 ASN A N 1
ATOM 2179 C CA . ASN A 1 294 ? -4.223 9.304 -12.083 1.00 86.81 294 ASN A CA 1
ATOM 2180 C C . ASN A 1 294 ? -5.049 8.022 -12.322 1.00 86.81 294 ASN A C 1
ATOM 2182 O O . ASN A 1 294 ? -4.500 6.916 -12.286 1.00 86.81 294 ASN A O 1
ATOM 2186 N N . SER A 1 295 ? -6.352 8.147 -12.576 1.00 88.25 295 SER A N 1
ATOM 2187 C CA . SER A 1 295 ? -7.235 6.977 -12.699 1.00 88.25 295 SER A CA 1
ATOM 2188 C C . SER A 1 295 ? -6.931 6.073 -13.903 1.00 88.25 295 SER A C 1
ATOM 2190 O O . SER A 1 295 ? -7.254 4.890 -13.862 1.00 88.25 295 SER A O 1
ATOM 2192 N N . ASP A 1 296 ? -6.274 6.569 -14.952 1.00 92.00 296 ASP A N 1
ATOM 2193 C CA . ASP A 1 296 ? -5.861 5.727 -16.084 1.00 92.00 296 ASP A CA 1
ATOM 2194 C C . ASP A 1 296 ? -4.581 4.949 -15.772 1.00 92.00 296 ASP A C 1
ATOM 2196 O O . ASP A 1 296 ? -4.491 3.756 -16.065 1.00 92.00 296 ASP A O 1
ATOM 2200 N N . ILE A 1 297 ? -3.624 5.587 -15.091 1.00 93.38 297 ILE A N 1
ATOM 2201 C CA . ILE A 1 297 ? -2.428 4.926 -14.554 1.00 93.38 297 ILE A CA 1
ATOM 2202 C C . ILE A 1 297 ? -2.818 3.851 -13.539 1.00 93.38 297 ILE A C 1
ATOM 2204 O O . ILE A 1 297 ? -2.227 2.774 -13.549 1.00 93.38 297 ILE A O 1
ATOM 2208 N N . HIS A 1 298 ? -3.846 4.097 -12.719 1.00 91.06 298 HIS A N 1
ATOM 2209 C CA . HIS A 1 298 ? -4.431 3.086 -11.835 1.00 91.06 298 HIS A CA 1
ATOM 2210 C C . HIS A 1 298 ? -4.816 1.830 -12.610 1.00 91.06 298 HIS A C 1
ATOM 2212 O O . HIS A 1 298 ? -4.339 0.751 -12.282 1.00 91.06 298 HIS A O 1
ATOM 2218 N N . ARG A 1 299 ? -5.647 1.960 -13.651 1.00 92.75 299 ARG A N 1
ATOM 2219 C CA . ARG A 1 299 ? -6.107 0.819 -14.461 1.00 92.75 299 ARG A CA 1
ATOM 2220 C C . ARG A 1 299 ? -4.940 0.100 -15.128 1.00 92.75 299 ARG A C 1
ATOM 2222 O O . ARG A 1 299 ? -4.861 -1.127 -15.090 1.00 92.75 299 ARG A O 1
ATOM 2229 N N . ALA A 1 300 ? -4.020 0.869 -15.710 1.00 95.25 300 ALA A N 1
ATOM 2230 C CA . ALA A 1 300 ? -2.855 0.343 -16.409 1.00 95.25 300 ALA A CA 1
ATOM 2231 C C . ALA A 1 300 ? -1.914 -0.449 -15.486 1.00 95.25 300 ALA A C 1
ATOM 2233 O O . ALA A 1 300 ? -1.318 -1.426 -15.931 1.00 95.25 300 ALA A O 1
ATOM 2234 N N . ALA A 1 301 ? -1.828 -0.095 -14.199 1.00 94.94 301 ALA A N 1
ATOM 2235 C CA . ALA A 1 301 ? -0.969 -0.773 -13.225 1.00 94.94 301 ALA A CA 1
ATOM 2236 C C . ALA A 1 301 ? -1.312 -2.263 -13.019 1.00 94.94 301 ALA A C 1
ATOM 2238 O O . ALA A 1 301 ? -0.458 -3.023 -12.566 1.00 94.94 301 ALA A O 1
ATOM 2239 N N . PHE A 1 302 ? -2.530 -2.695 -13.367 1.00 96.25 302 PHE A N 1
ATOM 2240 C CA . PHE A 1 302 ? -2.980 -4.094 -13.284 1.00 96.25 302 PHE A CA 1
ATOM 2241 C C . PHE A 1 302 ? -2.822 -4.872 -14.602 1.00 96.25 302 PHE A C 1
ATOM 2243 O O . PHE A 1 302 ? -3.199 -6.050 -14.681 1.00 96.25 302 PHE A O 1
ATOM 2250 N N . ILE A 1 303 ? -2.317 -4.225 -15.657 1.00 97.69 303 ILE A N 1
ATOM 2251 C CA . ILE A 1 303 ? -2.029 -4.853 -16.948 1.00 97.69 303 ILE A CA 1
ATOM 2252 C C . ILE A 1 303 ? -0.580 -5.334 -16.913 1.00 97.69 303 ILE A C 1
ATOM 2254 O O . ILE A 1 303 ? 0.358 -4.567 -17.115 1.00 97.69 303 ILE A O 1
ATOM 2258 N N . LEU A 1 304 ? -0.402 -6.618 -16.617 1.00 98.06 304 LEU A N 1
ATOM 2259 C CA . LEU A 1 304 ? 0.919 -7.219 -16.458 1.00 98.06 304 LEU A CA 1
ATOM 2260 C C . LEU A 1 304 ? 1.472 -7.718 -17.805 1.00 98.06 304 LEU A C 1
ATOM 2262 O O . LEU A 1 304 ? 0.690 -8.156 -18.655 1.00 98.06 304 LEU A O 1
ATOM 2266 N N . PRO A 1 305 ? 2.806 -7.726 -17.997 1.00 98.44 305 PRO A N 1
ATOM 2267 C CA . PRO A 1 305 ? 3.453 -8.466 -19.075 1.00 98.44 305 PRO A CA 1
ATOM 2268 C C . PRO A 1 305 ? 2.975 -9.921 -19.140 1.00 98.44 305 PRO A C 1
ATOM 2270 O O . PRO A 1 305 ? 2.697 -10.540 -18.112 1.00 98.44 305 PRO A O 1
ATOM 2273 N N . GLU A 1 306 ? 2.934 -10.496 -20.344 1.00 98.38 306 GLU A N 1
ATOM 2274 C CA . GLU A 1 306 ? 2.321 -11.813 -20.576 1.00 98.38 306 GLU A CA 1
ATOM 2275 C C . GLU A 1 306 ? 2.918 -12.930 -19.706 1.00 98.38 306 GLU A C 1
ATOM 2277 O O . GLU A 1 306 ? 2.179 -13.767 -19.191 1.00 98.38 306 GLU A O 1
ATOM 2282 N N . PHE A 1 307 ? 4.236 -12.922 -19.475 1.00 98.06 307 PHE A N 1
ATOM 2283 C CA . PHE A 1 307 ? 4.882 -13.930 -18.629 1.00 98.06 307 PHE A CA 1
ATOM 2284 C C . PHE A 1 307 ? 4.365 -13.884 -17.180 1.00 98.06 307 PHE A C 1
ATOM 2286 O O . PHE A 1 307 ? 4.077 -14.928 -16.596 1.00 98.06 307 PHE A O 1
ATOM 2293 N N . ALA A 1 308 ? 4.193 -12.681 -16.622 1.00 98.12 308 ALA A N 1
ATOM 2294 C CA . ALA A 1 308 ? 3.697 -12.479 -15.267 1.00 98.12 308 ALA A CA 1
ATOM 2295 C C . ALA A 1 308 ? 2.192 -12.750 -15.195 1.00 98.12 308 ALA A C 1
ATOM 2297 O O . ALA A 1 308 ? 1.731 -13.438 -14.287 1.00 98.12 308 ALA A O 1
ATOM 2298 N N . ARG A 1 309 ? 1.422 -12.289 -16.193 1.00 97.88 309 ARG A N 1
ATOM 2299 C CA . ARG A 1 309 ? -0.015 -12.568 -16.294 1.00 97.88 309 ARG A CA 1
ATOM 2300 C C . ARG A 1 309 ? -0.281 -14.072 -16.287 1.00 97.88 309 ARG A C 1
ATOM 2302 O O . ARG A 1 309 ? -1.115 -14.519 -15.506 1.00 97.88 309 ARG A O 1
ATOM 2309 N N . LYS A 1 310 ? 0.429 -14.846 -17.115 1.00 97.38 310 LYS A N 1
ATOM 2310 C CA . LYS A 1 310 ? 0.313 -16.310 -17.161 1.00 97.38 310 LYS A CA 1
ATOM 2311 C C . LYS A 1 310 ? 0.641 -16.927 -15.801 1.00 97.38 310 LYS A C 1
ATOM 2313 O O . LYS A 1 310 ? -0.189 -17.620 -15.226 1.00 97.38 310 LYS A O 1
ATOM 2318 N N . ALA A 1 311 ? 1.800 -16.582 -15.241 1.00 96.06 311 ALA A N 1
ATOM 2319 C CA . ALA A 1 311 ? 2.267 -17.118 -13.966 1.00 96.06 311 ALA A CA 1
ATOM 2320 C C . ALA A 1 311 ? 1.323 -16.846 -12.777 1.00 96.06 311 ALA A C 1
ATOM 2322 O O . ALA A 1 311 ? 1.275 -17.658 -11.856 1.00 96.06 311 ALA A O 1
ATOM 2323 N N . LEU A 1 312 ? 0.587 -15.727 -12.796 1.00 94.50 312 LEU A N 1
ATOM 2324 C CA . LEU A 1 312 ? -0.336 -15.308 -11.729 1.00 94.50 312 LEU A CA 1
ATOM 2325 C C . LEU A 1 312 ? -1.816 -15.634 -11.999 1.00 94.50 312 LEU A C 1
ATOM 2327 O O . LEU A 1 312 ? -2.650 -15.392 -11.121 1.00 94.50 312 LEU A O 1
ATOM 2331 N N . SER A 1 313 ? -2.151 -16.127 -13.198 1.00 84.94 313 SER A N 1
ATOM 2332 C CA . SER A 1 313 ? -3.503 -16.603 -13.547 1.00 84.94 313 SER A CA 1
ATOM 2333 C C . SER A 1 313 ? -3.694 -18.086 -13.224 1.00 84.94 313 SER A C 1
ATOM 2335 O O . SER A 1 313 ? -4.815 -18.500 -12.948 1.00 84.94 313 SER A O 1
ATOM 2337 N N . ASP A 1 314 ? -2.607 -18.864 -13.246 1.00 66.44 314 ASP A N 1
ATOM 2338 C CA . ASP A 1 314 ? -2.601 -20.319 -13.016 1.00 66.44 314 ASP A CA 1
ATOM 2339 C C . ASP A 1 314 ? -2.580 -20.703 -11.515 1.00 66.44 314 ASP A C 1
ATOM 2341 O O . ASP A 1 314 ? -2.481 -21.878 -11.164 1.00 66.44 314 ASP A O 1
ATOM 2345 N N . VAL A 1 315 ? -2.668 -19.703 -10.634 1.00 58.78 315 VAL A N 1
ATOM 2346 C CA . VAL A 1 315 ? -2.716 -19.776 -9.162 1.00 58.78 315 VAL A CA 1
ATOM 2347 C C . VAL A 1 315 ? -3.943 -19.007 -8.723 1.00 58.78 315 VAL A C 1
ATOM 2349 O O . VAL A 1 315 ? -4.699 -19.411 -7.816 1.00 58.78 315 VAL A O 1
#

Nearest PDB structures (foldseek):
  2o07-assembly1_B  TM=9.914E-01  e=2.341E-39  Homo sapiens
  3rw9-assembly1_B  TM=9.809E-01  e=7.763E-38  Homo sapiens
  8iyi-assembly1_B  TM=9.532E-01  e=7.363E-30  Kluyveromyces lactis NRRL Y-1140
  3b7p-assembly1_A  TM=9.627E-01  e=1.696E-24  Plasmodium falciparum 3D7
  1iy9-assembly1_D  TM=8.752E-01  e=1.984E-21  Bacillus subtilis

Organism: NCBI:txid425635

Foldseek 3Di:
DDDDDDQPAPQFVLQVLCLQLLVLVPPPDPPVPPDPDDDDDDDDDDDDDDDDDDDDDDDDDDYDYDDDDDDDDDDDDDDDDDDDDDDDDPDDDDPDPDDAPDPPDPAQAEEEEEAPLLQQNLLLSLPDPSHQAYEYEHQDVVSNVVSVVPVVVRNVSVPDPRYDYHHRQPQVVLQVAFQRHQEYEYPDDDCDDSCVVVLDLSSVLSVLGRHHQWHKYKYFQFDCVPCLVSNQVSQVSLVVRALDWAKFKTARCPDVVRITMMIMGTSDNPDDSLARPDFDDPVNCVVSVPDQDGRVSSNVRRVDDPVSVVSNVVD

Secondary structure (DSSP, 8-state):
--------SSHHHHHHHHHHHGGGGGTTS-GGG-PPPPPP----------------------------------------------------PPPPPPPPPPTTS----EEEEEE-TTSHHHHHHTT-TT--EEEEEES-HHHHHHHHHH-HHHHGGGG-TTEEEEES-HHHHHHT-SS-EEEEEEE--SSSGGGGGGGSHHHHHHHHHHEEEEEEEEEE---TTT-HHHHHHHHHHHHHH-SEEEEEEEE-TTSGGGEEEEEEEES-TT--TTS-SSPPPHHHHHHTT-SS--HHHHHHTT---HHHHHHHH--